Protein AF-A0A381ZXN9-F1 (afdb_monomer)

Foldseek 3Di:
DDKFKKAFQAAQPLALQRVLHGHLDIFIFAADDDAQAADDPPVLVVLQVVLRQQTIAFADPVSHHDQDPPSLPRSHPVRGQKGADSQRHDMDGRTDLVVDPSSVSRVVSNVVCVVVVNRTDPGDRDDDDDDDDAAADDADPQKDKWKKAWPDDDPLQVVLCVVLVVVVAPKHKGKIKMKIWGFDDDPVVLVVLLVVVCLRHDPVTMDGDDPDDDPQKWKKKKFFPDQPSQVVSVCCCCVVSVRPGGPGMTMTMIIIMGGPDDDRVVSVVVSVVVCSVHDPRGIHMHIYD

Nearest PDB structures (foldseek):
  6jt8-assembly1_A  TM=8.818E-01  e=4.618E-05  Salmonella enterica subsp. enterica serovar Typhimurium
  6jt9-assembly1_A  TM=8.818E-01  e=4.906E-05  Salmonella enterica subsp. enterica serovar Typhimurium
  3ugj-assembly1_A  TM=8.721E-01  e=8.447E-05  Salmonella enterica subsp. enterica serovar Typhimurium
  4r7g-assembly1_A  TM=6.980E-01  e=5.211E-05  Salmonella enterica subsp. enterica serovar Typhimurium str. LT2
  4l78-assembly1_A  TM=6.569E-01  e=7.952E-05  Salmonella enterica subsp. enterica serovar Typhimurium str. LT2

Secondary structure (DSSP, 8-state):
-EEEEEEE-S-TTSSTT-TTS-TT-EEEEEE--SS------HHHHHHHHHTT-EEEEEE-TTS---SSTTTSTT--GGGEEEEE-TTSS-EEESS-GGGSGGGHHHHHHHHHHHHTT----------PPPP---EE----TTEEEEEEEESS--HHHHHHHHHHHHTT--EEEEEEEEEEEEE-S-HHHHHHHHHHHTSS--TTTEEEE-----TTEEEEEEEESS-HHHHHHHHIIIIIS--TTEEEEEEEEEEEEEE-SS-HHHHHHHHHHHTSS--TTTEEEEEE-

Organism: NCBI:txid408172

Radius of gyration: 23.24 Å; Cα contacts (8 Å, |Δi|>4): 543; chains: 1; bounding box: 60×36×68 Å

InterPro domains:
  IPR010075 Phosphoribosylformylglycinamidine synthase subunit PurQ [PTHR47552] (8-102)
  IPR029062 Class I glutamine amidotransferase-like [G3DSA:3.40.50.880] (1-123)
  IPR029062 Class I glutamine amidotransferase-like [SSF52317] (3-103)

Mean predicted aligned error: 5.25 Å

pLDDT: mean 93.59, std 5.84, range [61.88, 98.56]

Structure (mmCIF, N/CA/C/O backbone):
data_AF-A0A381ZXN9-F1
#
_entry.id   AF-A0A381ZXN9-F1
#
loop_
_atom_site.group_PDB
_atom_site.id
_atom_site.type_symbol
_atom_site.label_atom_id
_atom_site.label_alt_id
_atom_site.label_comp_id
_atom_site.label_asym_id
_atom_site.label_entity_id
_atom_site.label_seq_id
_atom_site.pdbx_PDB_ins_code
_atom_site.Cartn_x
_atom_site.Cartn_y
_atom_site.Cartn_z
_atom_site.occupancy
_atom_site.B_iso_or_equiv
_atom_site.auth_seq_id
_atom_site.auth_comp_id
_atom_site.auth_asym_id
_atom_site.auth_atom_id
_atom_site.pdbx_PDB_model_num
ATOM 1 N N . ASN A 1 1 ? 16.495 14.898 2.347 1.00 61.88 1 ASN A N 1
ATOM 2 C CA . ASN A 1 1 ? 16.093 13.790 1.454 1.00 61.88 1 ASN A CA 1
ATOM 3 C C . ASN A 1 1 ? 16.823 12.533 1.869 1.00 61.88 1 ASN A C 1
ATOM 5 O O . ASN A 1 1 ? 18.046 12.570 1.947 1.00 61.88 1 ASN A O 1
ATOM 9 N N . THR A 1 2 ? 16.087 11.467 2.172 1.00 89.50 2 THR A N 1
ATOM 10 C CA . THR A 1 2 ? 16.661 10.126 2.347 1.00 89.50 2 THR A CA 1
ATOM 11 C C . THR A 1 2 ? 17.076 9.594 0.974 1.00 89.50 2 THR A C 1
ATOM 13 O O . THR A 1 2 ? 16.492 9.975 -0.040 1.00 89.50 2 THR A O 1
ATOM 16 N N . TRP A 1 3 ? 18.106 8.756 0.925 1.00 95.31 3 TRP A N 1
ATOM 17 C CA . TRP A 1 3 ? 18.643 8.180 -0.309 1.00 95.31 3 TRP A CA 1
ATOM 18 C C . TRP A 1 3 ? 18.643 6.661 -0.200 1.00 95.31 3 TRP A C 1
ATOM 20 O O . TRP A 1 3 ? 18.816 6.133 0.896 1.00 95.31 3 TRP A O 1
ATOM 30 N N . ALA A 1 4 ? 18.488 5.976 -1.328 1.00 96.19 4 ALA A N 1
ATOM 31 C CA . ALA A 1 4 ? 18.584 4.527 -1.416 1.00 96.19 4 ALA A CA 1
ATOM 32 C C . ALA A 1 4 ? 19.519 4.129 -2.562 1.00 96.19 4 ALA A C 1
ATOM 34 O O . ALA A 1 4 ? 19.547 4.794 -3.601 1.00 96.19 4 ALA A O 1
ATOM 35 N N . ASN A 1 5 ? 20.263 3.040 -2.385 1.00 98.00 5 ASN A N 1
ATOM 36 C CA . ASN A 1 5 ? 21.032 2.439 -3.469 1.00 98.00 5 ASN A CA 1
ATOM 37 C C . ASN A 1 5 ? 20.178 1.360 -4.143 1.00 98.00 5 ASN A C 1
ATOM 39 O O . ASN A 1 5 ? 19.523 0.561 -3.468 1.00 98.00 5 ASN A O 1
ATOM 43 N N . LEU A 1 6 ? 20.161 1.360 -5.473 1.00 98.06 6 LEU A N 1
ATOM 44 C CA . LEU A 1 6 ? 19.333 0.492 -6.301 1.00 98.06 6 LEU A CA 1
ATOM 45 C C . LEU A 1 6 ? 20.227 -0.336 -7.210 1.00 98.06 6 LEU A C 1
ATOM 47 O O . LEU A 1 6 ? 20.881 0.221 -8.087 1.00 98.06 6 LEU A O 1
ATOM 51 N N . LYS A 1 7 ? 20.221 -1.654 -7.040 1.00 98.38 7 LYS A N 1
ATOM 52 C CA . LYS A 1 7 ? 20.928 -2.599 -7.902 1.00 98.38 7 LYS A CA 1
ATOM 53 C C . LYS A 1 7 ? 20.040 -3.055 -9.050 1.00 98.38 7 LYS A C 1
ATOM 55 O O . LYS A 1 7 ? 18.949 -3.587 -8.820 1.00 98.38 7 LYS A O 1
ATOM 60 N N . MET A 1 8 ? 20.518 -2.898 -10.278 1.00 97.62 8 MET A N 1
ATOM 61 C CA . MET A 1 8 ? 19.859 -3.435 -11.460 1.00 97.62 8 MET A CA 1
ATOM 62 C C . MET A 1 8 ? 19.982 -4.959 -11.465 1.00 97.62 8 MET A C 1
ATOM 64 O O . MET A 1 8 ? 21.083 -5.501 -11.377 1.00 97.62 8 MET A O 1
ATOM 68 N N . SER A 1 9 ? 18.846 -5.651 -11.529 1.00 94.69 9 SER A N 1
ATOM 69 C CA . SER A 1 9 ? 18.785 -7.118 -11.410 1.00 94.69 9 SER A CA 1
ATOM 70 C C . SER A 1 9 ? 18.341 -7.824 -12.694 1.00 94.69 9 SER A C 1
ATOM 72 O O . SER A 1 9 ? 18.420 -9.045 -12.767 1.00 94.69 9 SER A O 1
ATOM 74 N N . ALA A 1 10 ? 17.873 -7.074 -13.694 1.00 95.31 10 ALA A N 1
ATOM 75 C CA . ALA A 1 10 ? 17.438 -7.595 -14.987 1.00 95.31 10 ALA A CA 1
ATOM 76 C C . ALA A 1 10 ? 18.512 -7.381 -16.077 1.00 95.31 10 ALA A C 1
ATOM 78 O O . ALA A 1 10 ? 19.356 -6.494 -15.931 1.00 95.31 10 ALA A O 1
ATOM 79 N N . PRO A 1 11 ? 18.476 -8.131 -17.197 1.00 96.31 11 PRO A N 1
ATOM 80 C CA . PRO A 1 11 ? 19.277 -7.820 -18.382 1.00 96.31 11 PRO A CA 1
ATOM 81 C C . PRO A 1 11 ? 18.994 -6.405 -18.911 1.00 96.31 11 PRO A C 1
ATOM 83 O O . PRO A 1 11 ? 17.848 -5.961 -18.917 1.00 96.31 11 PRO A O 1
ATOM 86 N N . SER A 1 12 ? 20.011 -5.710 -19.422 1.00 95.94 12 SER A N 1
ATOM 87 C CA . SER A 1 12 ? 19.920 -4.297 -19.837 1.00 95.94 12 SER A CA 1
ATOM 88 C C . SER A 1 12 ? 18.836 -4.023 -20.883 1.00 95.94 12 SER A C 1
ATOM 90 O O . SER A 1 12 ? 18.166 -2.994 -20.843 1.00 95.94 12 SER A O 1
ATOM 92 N N . ASN A 1 13 ? 18.617 -4.966 -21.801 1.00 94.44 13 ASN A N 1
ATOM 93 C CA . ASN A 1 13 ? 17.611 -4.871 -22.859 1.00 94.44 13 ASN A CA 1
ATOM 94 C C . ASN A 1 13 ? 16.203 -5.317 -22.424 1.00 94.44 13 ASN A C 1
ATOM 96 O O . ASN A 1 13 ? 15.284 -5.278 -23.241 1.00 94.44 13 ASN A O 1
ATOM 100 N N . ARG A 1 14 ? 16.012 -5.756 -21.172 1.00 96.44 14 ARG A N 1
ATOM 101 C CA . ARG A 1 14 ? 14.731 -6.293 -20.697 1.00 96.44 14 ARG A CA 1
ATOM 102 C C . ARG A 1 14 ? 13.667 -5.218 -20.498 1.00 96.44 14 ARG A C 1
ATOM 104 O O . ARG A 1 14 ? 12.476 -5.503 -20.640 1.00 96.44 14 ARG A O 1
ATOM 111 N N . CYS A 1 15 ? 14.086 -4.017 -20.127 1.00 97.38 15 CYS A N 1
ATOM 112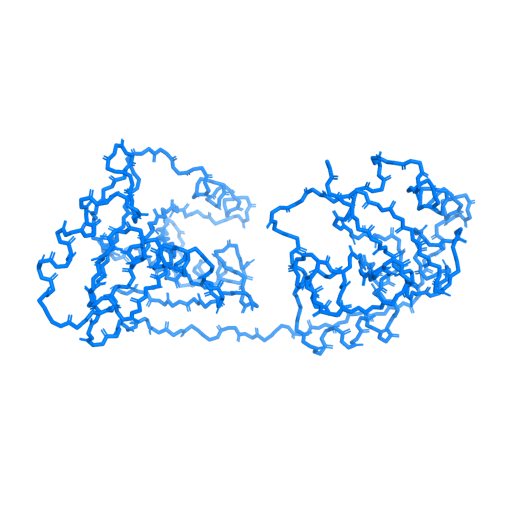 C CA . CYS A 1 15 ? 13.222 -2.902 -19.788 1.00 97.38 15 CYS A CA 1
ATOM 113 C C . CYS A 1 15 ? 13.661 -1.663 -20.579 1.00 97.38 15 CYS A C 1
ATOM 115 O O . CYS A 1 15 ? 14.855 -1.445 -20.791 1.00 97.38 15 CYS A O 1
ATOM 117 N N . ALA A 1 16 ? 12.715 -0.814 -20.981 1.00 98.00 16 ALA A N 1
ATOM 118 C CA . ALA A 1 16 ? 13.008 0.459 -21.642 1.00 98.00 16 ALA A CA 1
ATOM 119 C C . ALA A 1 16 ? 13.922 1.368 -20.800 1.00 98.00 16 ALA A C 1
ATOM 121 O O . ALA A 1 16 ? 14.582 2.247 -21.331 1.00 98.00 16 ALA A O 1
ATOM 122 N N . PHE A 1 17 ? 14.001 1.126 -19.494 1.00 98.12 17 PHE A N 1
ATOM 123 C CA . PHE A 1 17 ? 14.628 1.996 -18.505 1.00 98.12 17 PHE A CA 1
ATOM 124 C C . PHE A 1 17 ? 16.007 1.505 -18.016 1.00 98.12 17 PHE A C 1
ATOM 126 O O . PHE A 1 17 ? 16.538 2.064 -17.063 1.00 98.12 17 PHE A O 1
ATOM 133 N N . THR A 1 18 ? 16.589 0.468 -18.640 1.00 97.12 18 THR A N 1
ATOM 134 C CA . THR A 1 18 ? 17.819 -0.209 -18.156 1.00 97.12 18 THR A CA 1
ATOM 135 C C . THR A 1 18 ? 18.967 -0.320 -19.165 1.00 97.12 18 THR A C 1
ATOM 137 O O . THR A 1 18 ? 19.994 -0.921 -18.868 1.00 97.12 18 THR A O 1
ATOM 140 N N . ARG A 1 19 ? 18.810 0.218 -20.375 1.00 96.75 19 ARG A N 1
ATOM 141 C CA . ARG A 1 19 ? 19.706 -0.016 -21.523 1.00 96.75 19 ARG A CA 1
ATOM 142 C C . ARG A 1 19 ? 21.110 0.582 -21.364 1.00 96.75 19 ARG A C 1
ATOM 144 O O . ARG A 1 19 ? 22.061 0.037 -21.908 1.00 96.75 19 ARG A O 1
ATOM 151 N N . HIS A 1 20 ? 21.248 1.638 -20.563 1.00 97.62 20 HIS A N 1
ATOM 152 C CA . HIS A 1 20 ? 22.519 2.301 -20.240 1.00 97.62 20 HIS A CA 1
ATOM 153 C C . HIS A 1 20 ? 23.193 1.774 -18.956 1.00 97.62 20 HIS A C 1
ATOM 155 O O . HIS A 1 20 ? 24.095 2.413 -18.419 1.00 97.62 20 HIS A O 1
ATOM 161 N N . LEU A 1 21 ? 22.751 0.628 -18.442 1.00 96.62 21 LEU A N 1
ATOM 162 C CA . LEU A 1 21 ? 23.293 -0.025 -17.250 1.00 96.62 21 LEU A CA 1
ATOM 163 C C . LEU A 1 21 ? 23.542 -1.503 -17.547 1.00 96.62 21 LEU A C 1
ATOM 165 O O . LEU A 1 21 ? 22.917 -2.067 -18.442 1.00 96.62 21 LEU A O 1
ATOM 169 N N . ASN A 1 22 ? 24.415 -2.156 -16.788 1.00 96.25 22 ASN A N 1
ATOM 170 C CA . ASN A 1 22 ? 24.628 -3.603 -16.817 1.00 96.25 22 ASN A CA 1
ATOM 171 C C . ASN A 1 22 ? 23.978 -4.289 -15.615 1.00 96.25 22 ASN A C 1
ATOM 173 O O . ASN A 1 22 ? 23.791 -3.698 -14.551 1.00 96.25 22 ASN A O 1
ATOM 177 N N . SER A 1 23 ? 23.622 -5.568 -15.774 1.00 95.62 23 SER A N 1
ATOM 178 C CA . SER A 1 23 ? 23.102 -6.359 -14.654 1.00 95.62 23 SER A CA 1
ATOM 179 C C . SER A 1 23 ? 24.145 -6.411 -13.540 1.00 95.62 23 SER A C 1
ATOM 181 O O . SER A 1 23 ? 25.275 -6.839 -13.764 1.00 95.62 23 SER A O 1
ATOM 183 N N . GLY A 1 24 ? 23.752 -6.001 -12.337 1.00 96.06 24 GLY A N 1
ATOM 184 C CA . GLY A 1 24 ? 24.634 -5.875 -11.182 1.00 96.06 24 GLY A CA 1
ATOM 185 C C . GLY A 1 24 ? 25.129 -4.455 -10.900 1.00 96.06 24 GLY A C 1
ATOM 186 O O . GLY A 1 24 ? 25.531 -4.214 -9.758 1.00 96.06 24 GLY A O 1
ATOM 187 N N . ASP A 1 25 ? 25.037 -3.527 -11.860 1.00 97.62 25 ASP A N 1
ATOM 188 C CA . ASP A 1 25 ? 25.300 -2.106 -11.616 1.00 97.62 25 ASP A CA 1
ATOM 189 C C . ASP A 1 25 ? 24.316 -1.566 -10.577 1.00 97.62 25 ASP A C 1
ATOM 191 O O . ASP A 1 25 ? 23.186 -2.051 -10.445 1.00 97.62 25 ASP A O 1
ATOM 195 N N . TRP A 1 26 ? 24.731 -0.547 -9.830 1.00 97.56 26 TRP A N 1
ATOM 196 C CA . TRP A 1 26 ? 23.858 0.101 -8.865 1.00 97.56 26 TRP A CA 1
ATOM 197 C C . TRP A 1 26 ? 24.012 1.617 -8.865 1.00 97.56 26 TRP A C 1
ATOM 199 O O . TRP A 1 26 ? 25.079 2.157 -9.146 1.00 97.56 26 TRP A O 1
ATOM 209 N N . ILE A 1 27 ? 22.908 2.297 -8.561 1.00 97.56 27 ILE A N 1
ATOM 210 C CA . ILE A 1 27 ? 22.777 3.756 -8.597 1.00 97.56 27 ILE A CA 1
ATOM 211 C C . ILE A 1 27 ? 22.171 4.267 -7.293 1.00 97.56 27 ILE A C 1
ATOM 213 O O . ILE A 1 27 ? 21.359 3.585 -6.668 1.00 97.56 27 ILE A O 1
ATOM 217 N N . LYS A 1 28 ? 22.545 5.478 -6.880 1.00 97.69 28 LYS A N 1
ATOM 218 C CA . LYS A 1 28 ? 22.042 6.107 -5.653 1.00 97.69 28 LYS A CA 1
ATOM 219 C C . LYS A 1 28 ? 20.977 7.148 -5.978 1.00 97.69 28 LYS A C 1
ATOM 221 O O . LYS A 1 28 ? 21.293 8.174 -6.580 1.00 97.69 28 LYS A O 1
ATOM 226 N N . ILE A 1 29 ? 19.740 6.895 -5.549 1.00 97.69 29 ILE A N 1
ATOM 227 C CA . ILE A 1 29 ? 18.542 7.655 -5.937 1.00 97.69 29 ILE A CA 1
ATOM 228 C C . ILE A 1 29 ? 17.789 8.176 -4.695 1.00 97.69 29 ILE A C 1
ATOM 230 O O . ILE A 1 29 ? 17.692 7.461 -3.692 1.00 97.69 29 ILE A O 1
ATOM 234 N N . PRO A 1 30 ? 17.251 9.412 -4.719 1.00 97.12 30 PRO A N 1
ATOM 235 C CA . PRO A 1 30 ? 16.418 9.948 -3.648 1.00 97.12 30 PRO A CA 1
ATOM 236 C C . PRO A 1 30 ? 15.161 9.113 -3.377 1.00 97.12 30 PRO A C 1
ATOM 238 O O . PRO A 1 30 ? 14.534 8.579 -4.289 1.00 97.12 30 PRO A O 1
ATOM 241 N N . LEU A 1 31 ? 14.749 9.072 -2.111 1.00 93.00 31 LEU A N 1
ATOM 242 C CA . LEU A 1 31 ? 13.557 8.378 -1.630 1.00 93.00 31 LEU A CA 1
ATOM 243 C C . LEU A 1 31 ? 12.674 9.344 -0.831 1.00 93.00 31 LEU A C 1
ATOM 245 O O . LEU A 1 31 ? 13.177 10.079 0.024 1.00 93.00 31 LEU A O 1
ATOM 249 N N . ALA A 1 32 ? 11.365 9.345 -1.092 1.00 90.50 32 ALA A N 1
ATOM 250 C CA . ALA A 1 32 ? 10.412 10.209 -0.393 1.00 90.50 32 ALA A CA 1
ATOM 251 C C . ALA A 1 32 ? 8.985 9.630 -0.416 1.00 90.50 32 ALA A C 1
ATOM 253 O O . ALA A 1 32 ? 8.116 10.150 -1.107 1.00 90.50 32 ALA A O 1
ATOM 254 N N . HIS A 1 33 ? 8.735 8.557 0.339 1.00 83.69 33 HIS A N 1
ATOM 255 C CA . HIS A 1 33 ? 7.408 7.939 0.424 1.00 83.69 33 HIS A CA 1
ATOM 256 C C . HIS A 1 33 ? 7.058 7.493 1.851 1.00 83.69 33 HIS A C 1
ATOM 258 O O . HIS A 1 33 ? 7.939 7.078 2.604 1.00 83.69 33 HIS A O 1
ATOM 264 N N . GLY A 1 34 ? 5.766 7.519 2.191 1.00 82.50 34 GLY A N 1
ATOM 265 C CA . GLY A 1 34 ? 5.216 6.877 3.396 1.00 82.50 34 GLY A CA 1
ATOM 266 C C . GLY A 1 34 ? 4.644 5.475 3.140 1.00 82.50 34 GLY A C 1
ATOM 267 O O . GLY A 1 34 ? 4.627 4.650 4.043 1.00 82.50 34 GLY A O 1
ATOM 268 N N . GLU A 1 35 ? 4.250 5.179 1.895 1.00 84.50 35 GLU A N 1
ATOM 269 C CA . GLU A 1 35 ? 3.456 3.991 1.526 1.00 84.50 35 GLU A CA 1
ATOM 270 C C . GLU A 1 35 ? 4.084 3.220 0.346 1.00 84.50 35 GLU A C 1
ATOM 272 O O . GLU A 1 35 ? 3.429 2.876 -0.631 1.00 84.50 35 GLU A O 1
ATOM 277 N N . GLY A 1 36 ? 5.400 2.987 0.394 1.00 90.94 36 GLY A N 1
ATOM 278 C CA . GLY A 1 36 ? 6.156 2.413 -0.732 1.00 90.94 36 GLY A CA 1
ATOM 279 C C . GLY A 1 36 ? 6.297 0.890 -0.758 1.00 90.94 36 GLY A C 1
ATOM 280 O O . GLY A 1 36 ? 7.057 0.377 -1.576 1.00 90.94 36 GLY A O 1
ATOM 281 N N . ARG A 1 37 ? 5.653 0.161 0.160 1.00 93.69 37 ARG A N 1
ATOM 282 C CA . ARG A 1 37 ? 5.877 -1.280 0.323 1.00 93.69 37 ARG A CA 1
ATOM 283 C C . ARG A 1 37 ? 5.220 -2.085 -0.796 1.00 93.69 37 ARG A C 1
ATOM 285 O O . ARG A 1 37 ? 3.998 -2.189 -0.863 1.00 93.69 37 ARG A O 1
ATOM 292 N N . PHE A 1 38 ? 6.038 -2.720 -1.627 1.00 95.62 38 PHE A N 1
ATOM 293 C CA . PHE A 1 38 ? 5.586 -3.608 -2.691 1.00 95.62 38 PHE A CA 1
ATOM 294 C C . PHE A 1 38 ? 5.257 -5.003 -2.145 1.00 95.62 38 PHE A C 1
ATOM 296 O O . PHE A 1 38 ? 6.095 -5.642 -1.502 1.00 95.62 38 PHE A O 1
ATOM 303 N N . ILE A 1 39 ? 4.039 -5.477 -2.423 1.00 94.56 39 ILE A N 1
ATOM 304 C CA . ILE A 1 39 ? 3.528 -6.790 -2.012 1.00 94.56 39 ILE A CA 1
ATOM 305 C C . ILE A 1 39 ? 2.755 -7.406 -3.181 1.00 94.56 39 ILE A C 1
ATOM 307 O O . ILE A 1 39 ? 1.925 -6.741 -3.799 1.00 94.56 39 ILE A O 1
ATOM 311 N N . VAL A 1 40 ? 3.000 -8.686 -3.455 1.00 94.88 40 VAL A N 1
ATOM 312 C CA . VAL A 1 40 ? 2.279 -9.515 -4.437 1.00 94.88 40 VAL A CA 1
ATOM 313 C C . VAL A 1 40 ? 2.165 -10.951 -3.901 1.00 94.88 40 VAL A C 1
ATOM 315 O O . VAL A 1 40 ? 2.875 -11.292 -2.963 1.00 94.88 40 VAL A O 1
ATOM 318 N N . PRO A 1 41 ? 1.307 -11.825 -4.452 1.00 94.31 41 PRO A N 1
ATOM 319 C CA . PRO A 1 41 ? 1.348 -13.253 -4.130 1.00 94.31 41 PRO A CA 1
ATOM 320 C C . PRO A 1 41 ? 2.690 -13.886 -4.518 1.00 94.31 41 PRO A C 1
ATOM 322 O O . PRO A 1 41 ? 3.226 -13.559 -5.578 1.00 94.31 41 PRO A O 1
ATOM 325 N N . ASP A 1 42 ? 3.189 -14.841 -3.732 1.00 94.25 42 ASP A N 1
ATOM 326 C CA . ASP A 1 42 ? 4.495 -15.483 -3.973 1.00 94.25 42 ASP A CA 1
ATOM 327 C C . ASP A 1 42 ? 4.587 -16.124 -5.365 1.00 94.25 42 ASP A C 1
ATOM 329 O O . ASP A 1 42 ? 5.535 -15.881 -6.105 1.00 94.25 42 ASP A O 1
ATOM 333 N N . VAL A 1 43 ? 3.534 -16.830 -5.793 1.00 95.06 43 VAL A N 1
ATOM 334 C CA . VAL A 1 43 ? 3.451 -17.433 -7.137 1.00 95.06 43 VAL A CA 1
ATOM 335 C C . VAL A 1 43 ? 3.552 -16.378 -8.248 1.00 95.06 43 VAL A C 1
ATOM 337 O O . VAL A 1 43 ? 4.096 -16.639 -9.322 1.00 95.06 43 VAL A O 1
ATOM 340 N N . LEU A 1 44 ? 3.019 -15.172 -8.023 1.00 96.06 44 LEU A N 1
ATOM 341 C CA . LEU A 1 44 ? 3.151 -14.072 -8.979 1.00 96.06 44 LEU A CA 1
ATOM 342 C C . LEU A 1 44 ? 4.570 -13.494 -8.955 1.00 96.06 44 LEU A C 1
ATOM 344 O O . LEU A 1 44 ? 5.125 -13.226 -10.020 1.00 96.06 44 LEU A O 1
ATOM 348 N N . LEU A 1 45 ? 5.172 -13.342 -7.772 1.00 97.38 45 LEU A N 1
ATOM 349 C CA . LEU A 1 45 ? 6.557 -12.896 -7.637 1.00 97.38 45 LEU A CA 1
ATOM 350 C C . LEU A 1 45 ? 7.521 -13.838 -8.370 1.00 97.38 45 LEU A C 1
ATOM 352 O O . LEU A 1 45 ? 8.361 -13.366 -9.132 1.00 97.38 45 LEU A O 1
ATOM 356 N N . GLU A 1 46 ? 7.379 -15.152 -8.202 1.00 97.25 46 GLU A N 1
ATOM 357 C CA . GLU A 1 46 ? 8.207 -16.154 -8.886 1.00 97.25 46 GLU A CA 1
ATOM 358 C C . GLU A 1 46 ? 8.116 -16.026 -10.410 1.00 97.25 46 GLU A C 1
ATOM 360 O O . GLU A 1 46 ? 9.139 -15.986 -11.100 1.00 97.25 46 GLU A O 1
ATOM 365 N N . LYS A 1 47 ? 6.897 -15.867 -10.944 1.00 97.44 47 LYS A N 1
ATOM 366 C CA . LYS A 1 47 ? 6.684 -15.609 -12.375 1.00 97.44 47 LYS A CA 1
ATOM 367 C C . LYS A 1 47 ? 7.366 -14.314 -12.817 1.00 97.44 47 LYS A C 1
ATOM 369 O O . LYS A 1 47 ? 8.066 -14.312 -13.828 1.00 97.44 47 LYS A O 1
ATOM 374 N N . MET A 1 48 ? 7.221 -13.230 -12.054 1.00 98.00 48 MET A N 1
ATOM 375 C CA . MET A 1 48 ? 7.875 -11.950 -12.351 1.00 98.00 48 MET A CA 1
ATOM 376 C C . MET A 1 48 ? 9.405 -12.062 -12.349 1.00 98.00 48 MET A C 1
ATOM 378 O O . MET A 1 48 ? 10.045 -11.502 -13.239 1.00 98.00 48 MET A O 1
ATOM 382 N N . ILE A 1 49 ? 9.990 -12.797 -11.397 1.00 97.75 49 ILE A N 1
ATOM 383 C CA . ILE A 1 49 ? 11.434 -13.070 -11.340 1.00 97.75 49 ILE A CA 1
ATOM 384 C C . ILE A 1 49 ? 11.864 -13.855 -12.583 1.00 97.75 49 ILE A C 1
ATOM 386 O O . ILE A 1 49 ? 12.798 -13.440 -13.265 1.00 97.75 49 ILE A O 1
ATOM 390 N N . SER A 1 50 ? 11.151 -14.933 -12.931 1.00 96.62 50 SER A N 1
ATOM 391 C CA . SER A 1 50 ? 11.462 -15.745 -14.119 1.00 96.62 50 SER A CA 1
ATOM 392 C C . SER A 1 50 ? 11.388 -14.941 -15.423 1.00 96.62 50 SER A C 1
ATOM 394 O O . SER A 1 50 ? 12.203 -15.128 -16.325 1.00 96.62 50 SER A O 1
ATOM 396 N N . ASN A 1 51 ? 10.475 -13.969 -15.481 1.00 97.25 51 ASN A N 1
ATOM 397 C CA . ASN A 1 51 ? 10.310 -13.053 -16.602 1.00 97.25 51 ASN A CA 1
ATOM 398 C C . ASN A 1 51 ? 11.276 -11.860 -16.566 1.00 97.25 51 ASN A C 1
ATOM 400 O O . ASN A 1 51 ? 11.142 -10.964 -17.402 1.00 97.25 51 ASN A O 1
ATOM 404 N N . ASN A 1 52 ? 12.211 -11.789 -15.612 1.00 97.62 52 ASN A N 1
ATOM 405 C CA . ASN A 1 52 ? 13.111 -10.651 -15.401 1.00 97.62 52 ASN A CA 1
ATOM 406 C C . ASN A 1 52 ? 12.374 -9.300 -15.248 1.00 97.62 52 ASN A C 1
ATOM 408 O O . ASN A 1 52 ? 12.867 -8.256 -15.671 1.00 97.62 52 ASN A O 1
ATOM 412 N N . GLN A 1 53 ? 11.178 -9.304 -14.655 1.00 98.00 53 GLN A N 1
ATOM 413 C CA . GLN A 1 53 ? 10.363 -8.100 -14.431 1.00 98.00 53 GLN A CA 1
ATOM 414 C C . GLN A 1 53 ? 10.708 -7.370 -13.125 1.00 98.00 53 GLN A C 1
ATOM 416 O O . GLN A 1 53 ? 10.136 -6.324 -12.828 1.00 98.00 53 GLN A O 1
ATOM 421 N N . THR A 1 54 ? 11.645 -7.905 -12.344 1.00 97.75 54 THR A N 1
ATOM 422 C CA . THR A 1 54 ? 12.178 -7.335 -11.103 1.00 97.75 54 THR A CA 1
ATOM 423 C C . THR A 1 54 ? 13.386 -6.445 -11.405 1.00 97.75 54 THR A C 1
ATOM 425 O O . THR A 1 54 ? 14.531 -6.885 -11.312 1.00 97.75 54 THR A O 1
ATOM 428 N N . VAL A 1 55 ? 13.130 -5.211 -11.844 1.00 97.75 55 VAL A N 1
ATOM 429 C CA . VAL A 1 55 ? 14.125 -4.358 -12.518 1.00 97.75 55 VAL A CA 1
ATOM 430 C C . VAL A 1 55 ? 15.210 -3.858 -11.563 1.00 97.75 55 VAL A C 1
ATOM 432 O O . VAL A 1 55 ? 16.397 -4.093 -11.798 1.00 97.75 55 VAL A O 1
ATOM 435 N N . TYR A 1 56 ? 14.803 -3.201 -10.475 1.00 98.31 56 TYR A N 1
ATOM 436 C CA . TYR A 1 56 ? 15.711 -2.658 -9.465 1.00 98.31 56 TYR A CA 1
AT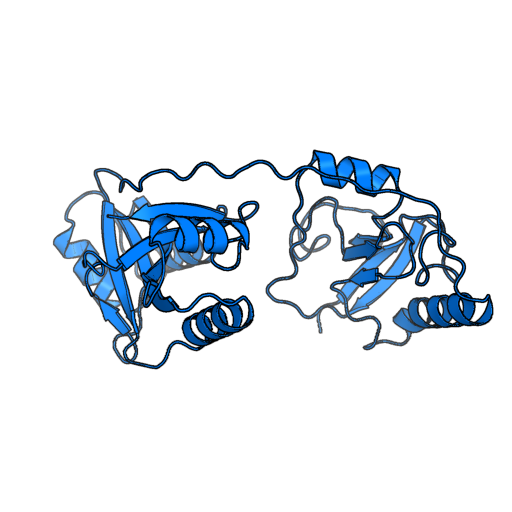OM 437 C C . TYR A 1 56 ? 15.378 -3.210 -8.087 1.00 98.31 56 TYR A C 1
ATOM 439 O O . TYR A 1 56 ? 14.210 -3.265 -7.688 1.00 98.31 56 TYR A O 1
ATOM 447 N N . ARG A 1 57 ? 16.426 -3.561 -7.342 1.00 98.44 57 ARG A N 1
ATOM 448 C CA . ARG A 1 57 ? 16.340 -4.003 -5.951 1.00 98.44 57 ARG A CA 1
ATOM 449 C C . ARG A 1 57 ? 17.105 -3.052 -5.047 1.00 98.44 57 ARG A C 1
ATOM 451 O O . ARG A 1 57 ? 18.194 -2.613 -5.407 1.00 98.44 57 ARG A O 1
ATOM 458 N N . TYR A 1 58 ? 16.570 -2.761 -3.871 1.00 98.44 58 TYR A N 1
ATOM 459 C CA . TYR A 1 58 ? 17.296 -2.021 -2.852 1.00 98.44 58 TYR A CA 1
ATOM 460 C C . TYR A 1 58 ? 18.535 -2.800 -2.393 1.00 98.44 58 TYR A C 1
ATOM 462 O O . TYR A 1 58 ? 18.458 -3.998 -2.102 1.00 98.44 58 TYR A O 1
ATOM 470 N N . CYS A 1 59 ? 19.674 -2.118 -2.318 1.00 98.25 59 CYS A N 1
ATOM 471 C CA . CYS A 1 59 ? 20.947 -2.673 -1.873 1.00 98.25 59 CYS A CA 1
ATOM 472 C C . CYS A 1 59 ? 21.663 -1.720 -0.908 1.00 98.25 59 CYS A C 1
ATOM 474 O O . CYS A 1 59 ? 21.324 -0.543 -0.801 1.00 98.25 59 CYS A O 1
ATOM 476 N N . ASN A 1 60 ? 22.647 -2.231 -0.173 1.00 97.50 60 ASN A N 1
ATOM 477 C CA . ASN A 1 60 ? 23.482 -1.412 0.702 1.00 97.50 60 ASN A CA 1
ATOM 478 C C . ASN A 1 60 ? 24.578 -0.677 -0.095 1.00 97.50 60 ASN A C 1
ATOM 480 O O . ASN A 1 60 ? 24.643 -0.779 -1.321 1.00 97.50 60 ASN A O 1
ATOM 484 N N . ASP A 1 61 ? 25.448 0.059 0.600 1.00 95.94 61 ASP A N 1
ATOM 485 C CA . ASP A 1 61 ? 26.534 0.850 -0.010 1.00 95.94 61 ASP A CA 1
ATOM 486 C C . ASP A 1 61 ? 27.595 0.010 -0.745 1.00 95.94 61 ASP A C 1
ATOM 488 O O . ASP A 1 61 ? 28.375 0.548 -1.525 1.00 95.94 61 ASP A O 1
ATOM 492 N N . ASN A 1 62 ? 27.605 -1.311 -0.543 1.00 95.94 62 ASN A N 1
ATOM 493 C CA . ASN A 1 62 ? 28.482 -2.246 -1.252 1.00 95.94 62 ASN A CA 1
ATOM 494 C C . ASN A 1 62 ? 27.775 -2.940 -2.431 1.00 95.94 62 ASN A C 1
ATOM 496 O O . ASN A 1 62 ? 28.318 -3.880 -3.007 1.00 95.94 62 ASN A O 1
ATOM 500 N N . GLY A 1 63 ? 26.540 -2.547 -2.764 1.00 95.88 63 GLY A N 1
ATOM 501 C CA . GLY A 1 63 ? 25.749 -3.209 -3.804 1.00 95.88 63 GLY A CA 1
ATOM 502 C C . GLY A 1 63 ? 25.235 -4.600 -3.405 1.00 95.88 63 GLY A C 1
ATOM 503 O O . GLY A 1 63 ? 24.835 -5.384 -4.273 1.00 95.88 63 GLY A O 1
ATOM 504 N N . ASN A 1 64 ? 25.238 -4.939 -2.111 1.00 97.62 64 ASN A N 1
ATOM 505 C CA . ASN A 1 64 ? 24.685 -6.197 -1.607 1.00 97.62 64 ASN A CA 1
ATOM 506 C C . ASN A 1 64 ? 23.208 -6.017 -1.255 1.00 97.62 64 ASN A C 1
ATOM 508 O O . ASN A 1 64 ? 22.828 -5.037 -0.616 1.00 97.62 64 ASN A O 1
ATOM 512 N N . VAL A 1 65 ? 22.372 -6.969 -1.665 1.00 97.62 65 VAL A N 1
ATOM 513 C CA . VAL A 1 65 ? 20.945 -6.961 -1.329 1.00 97.62 65 VAL A CA 1
ATOM 514 C C . VAL A 1 65 ? 20.768 -7.564 0.061 1.00 97.62 65 VAL A C 1
ATOM 516 O O . VAL A 1 65 ? 21.094 -8.730 0.266 1.00 97.62 65 VAL A O 1
ATOM 519 N N . VAL A 1 66 ? 20.278 -6.758 1.002 1.00 97.44 66 VAL A N 1
ATOM 520 C CA . VAL A 1 66 ? 20.032 -7.141 2.400 1.00 97.44 66 VAL A CA 1
ATOM 521 C C . VAL A 1 66 ? 18.585 -6.791 2.725 1.00 97.44 66 VAL A C 1
ATOM 523 O O . VAL A 1 66 ? 18.188 -5.636 2.567 1.00 97.44 66 VAL A O 1
ATOM 526 N N . ASP A 1 67 ? 17.781 -7.774 3.123 1.00 96.50 67 ASP A N 1
ATOM 527 C CA . ASP A 1 67 ? 16.344 -7.602 3.389 1.00 96.50 67 ASP A CA 1
ATOM 528 C C . ASP A 1 67 ? 16.076 -7.074 4.805 1.00 96.50 67 ASP A C 1
ATOM 530 O O . ASP A 1 67 ? 15.381 -7.683 5.610 1.00 96.50 67 ASP A O 1
ATOM 534 N N . GLU A 1 68 ? 16.703 -5.948 5.138 1.00 94.88 68 GLU A N 1
ATOM 535 C CA . GLU A 1 68 ? 16.586 -5.316 6.452 1.00 94.88 68 GLU A CA 1
ATOM 536 C C . GLU A 1 68 ? 16.647 -3.795 6.324 1.00 94.88 68 GLU A C 1
ATOM 538 O O . GLU A 1 68 ? 17.294 -3.251 5.422 1.00 94.88 68 GLU A O 1
ATOM 543 N N . PHE A 1 69 ? 16.011 -3.088 7.256 1.00 92.62 69 PHE A N 1
ATOM 544 C CA . PHE A 1 69 ? 16.171 -1.642 7.386 1.00 92.62 69 PHE A CA 1
ATOM 545 C C . PHE A 1 69 ? 17.616 -1.301 7.817 1.00 92.62 69 PHE A C 1
ATOM 547 O O . PHE A 1 69 ? 18.155 -1.977 8.690 1.00 92.62 69 PHE A O 1
ATOM 554 N N . PRO A 1 70 ? 18.264 -0.254 7.266 1.00 93.69 70 PRO A N 1
ATOM 555 C CA . PRO A 1 70 ? 17.737 0.731 6.317 1.00 93.69 70 PRO A CA 1
ATOM 556 C C . PRO A 1 70 ? 17.899 0.346 4.838 1.00 93.69 70 PRO A C 1
ATOM 558 O O . PRO A 1 70 ? 17.502 1.123 3.974 1.00 93.69 70 PRO A O 1
ATOM 561 N N . THR A 1 71 ? 18.484 -0.818 4.532 1.00 96.38 71 THR A N 1
ATOM 562 C CA . THR A 1 71 ? 18.746 -1.243 3.149 1.00 96.38 71 THR A CA 1
ATOM 563 C C . THR A 1 71 ? 17.452 -1.441 2.369 1.00 96.38 71 THR A C 1
ATOM 565 O O . THR A 1 71 ? 17.325 -0.876 1.293 1.00 96.38 71 THR A O 1
ATOM 568 N N . ASN A 1 72 ? 16.488 -2.195 2.903 1.00 96.94 72 ASN A N 1
ATOM 569 C CA . ASN A 1 72 ? 15.119 -2.277 2.396 1.00 96.94 72 ASN A CA 1
ATOM 570 C C . ASN A 1 72 ? 14.240 -1.292 3.193 1.00 96.94 72 ASN A C 1
ATOM 572 O O . ASN A 1 72 ? 13.754 -1.639 4.271 1.00 96.94 72 ASN A O 1
ATOM 576 N N . PRO A 1 73 ? 14.054 -0.043 2.729 1.00 94.69 73 PRO A N 1
ATOM 577 C CA . PRO A 1 73 ? 13.521 1.038 3.560 1.00 94.69 73 PRO A CA 1
ATOM 578 C C . PRO A 1 73 ? 12.019 0.916 3.842 1.00 94.69 73 PRO A C 1
ATOM 580 O O . PRO A 1 73 ? 11.515 1.561 4.757 1.00 94.69 73 PRO A O 1
ATOM 583 N N . ASN A 1 74 ? 11.293 0.137 3.040 1.00 93.44 74 ASN A N 1
ATOM 584 C CA . ASN A 1 74 ? 9.839 -0.030 3.114 1.00 93.44 74 ASN A CA 1
ATOM 585 C C . ASN A 1 74 ? 9.413 -1.493 3.305 1.00 93.44 74 ASN A C 1
ATOM 587 O O . ASN A 1 74 ? 8.215 -1.765 3.335 1.00 93.44 74 ASN A O 1
ATOM 591 N N . GLY A 1 75 ? 10.358 -2.430 3.439 1.00 94.44 75 GLY A N 1
ATOM 592 C CA . GLY A 1 75 ? 10.051 -3.856 3.580 1.00 94.44 75 GLY A CA 1
ATOM 593 C C . GLY A 1 75 ? 9.370 -4.447 2.341 1.00 94.44 75 GLY A C 1
ATOM 594 O O . GLY A 1 75 ? 8.522 -5.336 2.468 1.00 94.44 75 GLY A O 1
ATOM 595 N N . SER A 1 76 ? 9.670 -3.911 1.152 1.00 96.75 76 SER A N 1
ATOM 596 C CA . SER A 1 76 ? 9.175 -4.441 -0.120 1.00 96.75 76 SER A CA 1
ATOM 597 C C . SER A 1 76 ? 9.652 -5.871 -0.328 1.00 96.75 76 SER A C 1
ATOM 599 O O . SER A 1 76 ? 10.835 -6.163 -0.143 1.00 96.75 76 SER A O 1
ATOM 601 N N . MET A 1 77 ? 8.753 -6.748 -0.778 1.00 96.81 77 MET A N 1
ATOM 602 C CA . MET A 1 77 ? 9.095 -8.130 -1.112 1.00 96.81 77 MET A CA 1
ATOM 603 C C . MET A 1 77 ? 10.258 -8.188 -2.105 1.00 96.81 77 MET A C 1
ATOM 605 O O . MET A 1 77 ? 10.313 -7.404 -3.055 1.00 96.81 77 MET A O 1
ATOM 609 N N . TYR A 1 78 ? 11.185 -9.127 -1.891 1.00 97.81 78 TYR A N 1
ATOM 610 C CA . TYR A 1 78 ? 12.367 -9.328 -2.736 1.00 97.81 78 TYR A CA 1
ATOM 611 C C . TYR A 1 78 ? 13.253 -8.070 -2.883 1.00 97.81 78 TYR A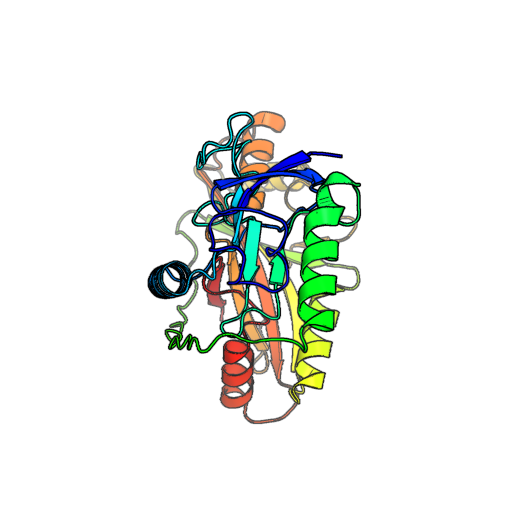 C 1
ATOM 613 O O . TYR A 1 78 ? 14.006 -7.937 -3.852 1.00 97.81 78 TYR A O 1
ATOM 621 N N . ASN A 1 79 ? 13.187 -7.148 -1.914 1.00 98.19 79 ASN A N 1
ATOM 622 C CA . ASN A 1 79 ? 13.813 -5.824 -1.942 1.00 98.19 79 ASN A CA 1
ATOM 623 C C . ASN A 1 79 ? 13.406 -4.985 -3.164 1.00 98.19 79 ASN A C 1
ATOM 625 O O . ASN A 1 79 ? 14.195 -4.168 -3.629 1.00 98.19 79 ASN A O 1
ATOM 629 N N . LEU A 1 80 ? 12.220 -5.187 -3.740 1.00 98.25 80 LEU A N 1
ATOM 630 C CA . LEU A 1 80 ? 11.854 -4.518 -4.988 1.00 98.25 80 LEU A CA 1
ATOM 631 C C . LEU A 1 80 ? 11.694 -3.006 -4.817 1.00 98.25 80 LEU A C 1
ATOM 633 O O . LEU A 1 80 ? 10.890 -2.530 -4.019 1.00 98.25 80 LEU A O 1
ATOM 637 N N . ALA A 1 81 ? 12.441 -2.269 -5.637 1.00 97.75 81 ALA A N 1
ATOM 638 C CA . ALA A 1 81 ? 12.330 -0.823 -5.787 1.00 97.75 81 ALA A CA 1
ATOM 639 C C . ALA A 1 81 ? 11.665 -0.430 -7.114 1.00 97.75 81 ALA A C 1
ATOM 641 O O . ALA A 1 81 ? 11.090 0.656 -7.211 1.00 97.75 81 ALA A O 1
ATOM 642 N N . ALA A 1 82 ? 11.753 -1.300 -8.128 1.00 98.06 82 ALA A N 1
ATOM 643 C CA . ALA A 1 82 ? 11.109 -1.113 -9.420 1.00 98.06 82 ALA A CA 1
ATOM 644 C C . ALA A 1 82 ? 10.758 -2.440 -10.099 1.00 98.06 82 ALA A C 1
ATOM 646 O O . ALA A 1 82 ? 11.515 -3.413 -10.022 1.00 98.06 82 ALA A O 1
ATOM 647 N N . VAL A 1 83 ? 9.649 -2.439 -10.836 1.00 98.38 83 VAL A N 1
ATOM 648 C CA . VAL A 1 83 ? 9.189 -3.556 -11.669 1.00 98.38 83 VAL A CA 1
ATOM 649 C C . VAL A 1 83 ? 8.756 -3.056 -13.044 1.00 98.38 83 VAL A C 1
ATOM 651 O O . VAL A 1 83 ? 8.368 -1.896 -13.181 1.00 98.38 83 VAL A O 1
ATOM 654 N N . CYS A 1 84 ? 8.789 -3.916 -14.063 1.00 98.19 84 CYS A N 1
ATOM 655 C CA . CYS A 1 84 ? 8.259 -3.593 -15.390 1.00 98.19 84 CYS A CA 1
ATOM 656 C C . CYS A 1 84 ? 7.110 -4.511 -15.815 1.00 98.19 84 CYS A C 1
ATOM 658 O O . CYS A 1 84 ? 6.930 -5.615 -15.294 1.00 98.19 84 CYS A O 1
ATOM 660 N N . ASN A 1 85 ? 6.306 -4.044 -16.769 1.00 97.81 85 ASN A N 1
ATOM 661 C CA . ASN A 1 85 ? 5.266 -4.854 -17.397 1.00 97.81 85 ASN A CA 1
ATOM 662 C C . ASN A 1 85 ? 5.876 -5.977 -18.272 1.00 97.81 85 ASN A C 1
ATOM 664 O O . ASN A 1 85 ? 7.070 -5.937 -18.584 1.00 97.81 85 ASN A O 1
ATOM 668 N N . PRO A 1 86 ? 5.084 -6.977 -18.709 1.00 97.25 86 PRO A N 1
ATOM 669 C CA . PRO A 1 86 ? 5.617 -8.099 -19.483 1.00 97.25 86 PRO A CA 1
ATOM 670 C C . PRO A 1 86 ? 6.339 -7.651 -20.758 1.00 97.25 86 PRO A C 1
ATOM 672 O O . PRO A 1 86 ? 7.474 -8.065 -20.979 1.00 97.25 86 PRO A O 1
ATOM 675 N N . ALA A 1 87 ? 5.767 -6.693 -21.493 1.00 97.62 87 ALA A N 1
ATOM 676 C CA . ALA A 1 87 ? 6.359 -6.109 -22.698 1.00 97.62 87 ALA A CA 1
ATOM 677 C C . ALA A 1 87 ? 7.648 -5.290 -22.450 1.00 97.62 87 ALA A C 1
ATOM 679 O O . ALA A 1 87 ? 8.384 -5.001 -23.392 1.00 97.62 87 ALA A O 1
ATOM 680 N N . GLY A 1 88 ? 7.946 -4.916 -21.200 1.00 97.88 88 GLY A N 1
ATOM 681 C CA . GLY A 1 88 ? 9.152 -4.180 -20.804 1.00 97.88 88 GLY A CA 1
ATOM 682 C C . GLY A 1 88 ? 9.153 -2.681 -21.121 1.00 97.88 88 GLY A C 1
ATOM 683 O O . GLY A 1 88 ? 10.149 -2.015 -20.853 1.00 97.88 88 GLY A O 1
ATOM 684 N N . ASN A 1 89 ? 8.074 -2.129 -21.674 1.00 97.88 89 ASN A N 1
ATOM 685 C CA . ASN A 1 89 ? 7.974 -0.716 -22.055 1.00 97.88 89 ASN A CA 1
ATOM 686 C C . ASN A 1 89 ? 7.375 0.191 -20.967 1.00 97.88 89 ASN A C 1
ATOM 688 O O . ASN A 1 89 ? 7.380 1.408 -21.125 1.00 97.88 89 ASN A O 1
ATOM 692 N N . VAL A 1 90 ? 6.871 -0.373 -19.868 1.00 97.88 90 VAL A N 1
ATOM 693 C CA . VAL A 1 90 ? 6.357 0.379 -18.714 1.00 97.88 90 VAL A CA 1
ATOM 694 C C . VAL A 1 90 ? 7.088 -0.082 -17.464 1.00 97.88 90 VAL A C 1
ATOM 696 O O . VAL A 1 90 ? 7.134 -1.281 -17.192 1.00 97.88 90 VAL A O 1
ATOM 699 N N . MET A 1 91 ? 7.624 0.860 -16.689 1.00 97.94 91 MET A N 1
ATOM 700 C CA . MET A 1 91 ? 8.248 0.601 -15.394 1.00 97.94 91 MET A CA 1
ATOM 701 C C . MET A 1 91 ? 7.559 1.425 -14.312 1.00 97.94 91 MET A C 1
ATOM 703 O O . MET A 1 91 ? 7.333 2.620 -14.482 1.00 97.94 91 MET A O 1
ATOM 707 N N . ALA A 1 92 ? 7.257 0.776 -13.193 1.00 97.56 92 ALA A N 1
ATOM 708 C CA . ALA A 1 92 ? 6.869 1.437 -11.959 1.00 97.56 92 ALA A CA 1
ATOM 709 C C . ALA A 1 92 ? 8.054 1.383 -10.995 1.00 97.56 92 ALA A C 1
ATOM 711 O O . ALA A 1 92 ? 8.671 0.327 -10.837 1.00 97.56 92 ALA A O 1
ATOM 712 N N . MET A 1 93 ? 8.372 2.504 -10.351 1.00 96.75 93 MET A N 1
ATOM 713 C CA . MET A 1 93 ? 9.418 2.574 -9.334 1.00 96.75 93 MET A CA 1
ATOM 714 C C . MET A 1 93 ? 9.042 3.536 -8.211 1.00 96.75 93 MET A C 1
ATOM 716 O O . MET A 1 93 ? 8.326 4.506 -8.442 1.00 96.75 93 MET A O 1
ATOM 720 N N . MET A 1 94 ? 9.531 3.250 -7.005 1.00 95.38 94 MET A N 1
ATOM 721 C CA . MET A 1 94 ? 9.298 4.082 -5.819 1.00 95.38 94 MET A CA 1
ATOM 722 C C . MET A 1 94 ? 10.340 5.192 -5.597 1.00 95.38 94 MET A C 1
ATOM 724 O O . MET A 1 94 ? 9.961 6.274 -5.151 1.00 95.38 94 MET A O 1
ATOM 728 N N . PRO A 1 95 ? 11.647 4.968 -5.832 1.00 96.38 95 PRO A N 1
ATOM 729 C CA . PRO A 1 95 ? 12.639 6.039 -5.764 1.00 96.38 95 PRO A CA 1
ATOM 730 C C . PRO A 1 95 ? 12.415 7.093 -6.856 1.00 96.38 95 PRO A C 1
ATOM 732 O O . PRO A 1 95 ? 11.781 6.815 -7.869 1.00 96.38 95 PRO A O 1
ATOM 735 N N . HIS A 1 96 ? 12.972 8.285 -6.656 1.00 97.06 96 HIS A N 1
ATOM 736 C CA . HIS A 1 96 ? 12.771 9.459 -7.505 1.00 97.06 96 HIS A CA 1
ATOM 737 C C . HIS A 1 96 ? 14.006 9.759 -8.374 1.00 97.06 96 HIS A C 1
ATOM 739 O O . HIS A 1 96 ? 14.831 10.600 -7.986 1.00 97.06 96 HIS A O 1
ATOM 745 N N . PRO A 1 97 ? 14.195 9.071 -9.519 1.00 97.19 97 PRO A N 1
ATOM 746 C CA . PRO A 1 97 ? 15.347 9.296 -10.389 1.00 97.19 97 PRO A CA 1
ATOM 747 C C . PRO A 1 97 ? 15.354 10.704 -10.986 1.00 97.19 97 PRO A C 1
ATOM 749 O O . PRO A 1 97 ? 16.418 11.224 -11.284 1.00 97.19 97 PRO A O 1
ATOM 752 N N . GLU A 1 98 ? 14.200 11.364 -11.091 1.00 97.38 98 GLU A N 1
ATOM 753 C CA . GLU A 1 98 ? 14.067 12.729 -11.602 1.00 97.38 98 GLU A CA 1
ATOM 754 C C . GLU A 1 98 ? 14.664 13.798 -10.674 1.00 97.38 98 GLU A C 1
ATOM 756 O O . GLU A 1 98 ? 14.785 14.959 -11.055 1.00 97.38 98 GLU A O 1
ATOM 761 N N . ARG A 1 99 ? 15.016 13.433 -9.433 1.00 96.88 99 ARG A N 1
ATOM 762 C CA . ARG A 1 99 ? 15.534 14.360 -8.412 1.00 96.88 99 ARG A CA 1
ATOM 763 C C . ARG A 1 99 ? 17.062 14.370 -8.312 1.00 96.88 99 ARG A C 1
ATOM 765 O O . ARG A 1 99 ? 17.596 14.932 -7.355 1.00 96.88 99 ARG A O 1
ATOM 772 N N . THR A 1 100 ? 17.773 13.712 -9.227 1.00 97.25 100 THR A N 1
ATOM 773 C CA . THR A 1 100 ? 19.241 13.634 -9.223 1.00 97.25 100 THR A CA 1
ATOM 774 C C . THR A 1 100 ? 19.790 13.284 -10.606 1.00 97.25 100 THR A C 1
ATOM 776 O O . THR A 1 100 ? 19.197 12.484 -11.318 1.00 97.25 100 THR A O 1
ATOM 779 N N . GLU A 1 101 ? 20.977 13.790 -10.940 1.00 97.56 101 GLU A N 1
ATOM 780 C CA . GLU A 1 101 ? 21.710 13.414 -12.163 1.00 97.56 101 GLU A CA 1
ATOM 781 C C . GLU A 1 101 ? 22.090 11.919 -12.186 1.00 97.56 101 GLU A C 1
ATOM 783 O O . GLU A 1 101 ? 22.203 11.312 -13.246 1.00 97.56 101 GLU A O 1
ATOM 788 N N . ASN A 1 102 ? 22.192 11.256 -11.022 1.00 97.12 102 ASN A N 1
ATOM 789 C CA . ASN A 1 102 ? 22.401 9.800 -10.962 1.00 97.12 102 ASN A CA 1
ATOM 790 C C . ASN A 1 102 ? 21.257 9.005 -11.624 1.00 97.12 102 ASN A C 1
ATOM 792 O O . ASN A 1 102 ? 21.429 7.828 -11.938 1.00 97.12 102 ASN A O 1
ATOM 796 N N . GLY A 1 103 ? 20.079 9.616 -11.789 1.00 97.38 103 GLY A N 1
ATOM 797 C CA . GLY A 1 103 ? 18.929 9.030 -12.468 1.00 97.38 103 GLY A CA 1
ATOM 798 C C . GLY A 1 103 ? 18.966 9.182 -13.989 1.00 97.38 103 GLY A C 1
ATOM 799 O O . GLY A 1 103 ? 18.197 8.506 -14.670 1.00 97.38 103 GLY A O 1
ATOM 800 N N . ASP A 1 104 ? 19.867 9.995 -14.550 1.00 98.38 104 ASP A N 1
ATOM 801 C CA . ASP A 1 104 ? 19.908 10.297 -15.990 1.00 98.38 104 ASP A CA 1
ATOM 802 C C . ASP A 1 104 ? 20.117 9.052 -16.855 1.00 98.38 104 ASP A C 1
ATOM 804 O O . ASP A 1 104 ? 19.633 8.982 -17.986 1.00 98.38 104 ASP A O 1
ATOM 808 N N . VAL A 1 105 ? 20.775 8.025 -16.315 1.00 98.19 105 VAL A N 1
ATOM 809 C CA . VAL A 1 105 ? 20.952 6.725 -16.981 1.00 98.19 105 VAL A CA 1
ATOM 810 C C . VAL A 1 105 ? 19.620 6.012 -17.257 1.00 98.19 105 VAL A C 1
ATOM 812 O O . VAL A 1 105 ? 19.484 5.346 -18.285 1.00 98.19 105 VAL A O 1
ATOM 815 N N . ILE A 1 106 ? 18.603 6.195 -16.404 1.00 98.19 106 ILE A N 1
ATOM 816 C CA . ILE A 1 106 ? 17.253 5.641 -16.602 1.00 98.19 106 ILE A CA 1
ATOM 817 C C . ILE A 1 106 ? 16.556 6.356 -17.766 1.00 98.19 106 ILE A C 1
ATOM 819 O O . ILE A 1 106 ? 15.985 5.713 -18.649 1.00 98.19 106 ILE A O 1
ATOM 823 N N . PHE A 1 107 ? 16.635 7.687 -17.808 1.00 98.50 107 PHE A N 1
ATOM 824 C CA . PHE A 1 107 ? 16.010 8.484 -18.866 1.00 98.50 107 PHE A CA 1
ATOM 825 C C . PHE A 1 107 ? 16.737 8.349 -20.207 1.00 98.50 107 PHE A C 1
ATOM 827 O O . PHE A 1 107 ? 16.090 8.285 -21.251 1.00 98.50 107 PHE A O 1
ATOM 834 N N . SER A 1 108 ? 18.066 8.226 -20.186 1.00 98.56 108 SER A N 1
ATOM 835 C CA . SER A 1 108 ? 18.876 7.936 -21.375 1.00 98.56 108 SER A CA 1
ATOM 836 C C . SER A 1 108 ? 18.515 6.574 -21.966 1.00 98.56 108 SER A C 1
ATOM 838 O O . SER A 1 108 ? 18.309 6.467 -23.171 1.00 98.56 108 SER A O 1
ATOM 840 N N . SER A 1 109 ? 18.306 5.565 -21.111 1.00 98.38 109 SER A N 1
ATOM 841 C CA . SER A 1 109 ? 17.789 4.257 -21.532 1.00 98.38 109 SER A CA 1
ATOM 842 C C . SER A 1 109 ? 16.430 4.361 -22.218 1.00 98.38 109 SER A C 1
ATOM 844 O O . SER A 1 109 ? 16.237 3.788 -23.292 1.00 98.38 109 SER A O 1
ATOM 846 N N . MET A 1 110 ? 15.501 5.121 -21.627 1.00 98.31 110 MET A N 1
ATOM 847 C CA . MET A 1 110 ? 14.169 5.332 -22.199 1.00 98.31 110 MET A CA 1
ATOM 848 C C . MET A 1 110 ? 14.252 6.045 -23.552 1.00 98.31 110 MET A C 1
ATOM 850 O O . MET A 1 110 ? 13.552 5.669 -24.491 1.00 98.31 110 MET A O 1
ATOM 854 N N . LYS A 1 111 ? 15.125 7.049 -23.676 1.00 98.56 111 LYS A N 1
ATOM 855 C CA . LYS A 1 111 ? 15.376 7.743 -24.939 1.00 98.56 111 LYS A CA 1
ATOM 856 C C . LYS A 1 111 ? 15.872 6.771 -26.014 1.00 98.56 111 LYS A C 1
ATOM 858 O O . LYS A 1 111 ? 15.268 6.711 -27.080 1.00 98.56 111 LYS A O 1
ATOM 863 N N . GLU A 1 112 ? 16.900 5.976 -25.720 1.00 98.38 112 GLU A N 1
ATOM 864 C CA . GLU A 1 112 ? 17.443 4.980 -26.654 1.00 98.38 112 GLU A CA 1
ATOM 865 C C . GLU A 1 112 ? 16.379 3.941 -27.056 1.00 98.38 112 GLU A C 1
ATOM 867 O O . GLU A 1 112 ? 16.287 3.541 -28.216 1.00 98.38 112 GLU A O 1
ATOM 872 N N . PHE A 1 113 ? 15.525 3.513 -26.118 1.00 98.31 113 PHE A N 1
ATOM 873 C CA . PHE A 1 113 ? 14.400 2.618 -26.406 1.00 98.31 113 PHE A CA 1
ATOM 874 C C . PHE A 1 113 ? 13.436 3.213 -27.446 1.00 98.31 113 PHE A C 1
ATOM 876 O O . PHE A 1 113 ? 13.030 2.511 -28.376 1.00 98.31 113 PHE A O 1
ATOM 883 N N . ILE A 1 114 ? 13.099 4.499 -27.310 1.00 98.44 114 ILE A N 1
ATOM 884 C CA . ILE A 1 114 ? 12.216 5.219 -28.238 1.00 98.44 114 ILE A CA 1
ATOM 885 C C . ILE A 1 114 ? 12.893 5.412 -29.599 1.00 98.44 114 ILE A C 1
ATOM 887 O O . ILE A 1 114 ? 12.274 5.146 -30.629 1.00 98.44 114 ILE A O 1
ATOM 891 N N . GLU A 1 115 ? 14.164 5.823 -29.618 1.00 98.44 115 GLU A N 1
ATOM 892 C CA . GLU A 1 115 ? 14.950 6.014 -30.848 1.00 98.44 115 GLU A CA 1
ATOM 893 C C . GLU A 1 115 ? 15.099 4.709 -31.646 1.00 98.44 115 GLU A C 1
ATOM 895 O O . GLU A 1 115 ? 15.090 4.727 -32.876 1.00 98.44 115 GLU A O 1
ATOM 900 N N . ASN A 1 116 ? 15.127 3.567 -30.957 1.00 97.38 116 ASN A N 1
ATOM 901 C CA . ASN A 1 116 ? 15.145 2.234 -31.559 1.00 97.38 116 ASN A CA 1
ATOM 902 C C . ASN A 1 116 ? 13.754 1.703 -31.968 1.00 97.38 116 ASN A C 1
ATOM 904 O O . ASN A 1 116 ? 13.618 0.521 -32.283 1.00 97.38 116 ASN A O 1
ATOM 908 N N . GLY A 1 117 ? 12.711 2.538 -31.957 1.00 97.69 117 GLY A N 1
ATOM 909 C CA . GLY A 1 117 ? 11.373 2.159 -32.419 1.00 97.69 117 GLY A CA 1
ATOM 910 C C . GLY A 1 117 ? 10.539 1.373 -31.404 1.00 97.69 117 GLY A C 1
ATOM 911 O O . GLY A 1 117 ? 9.629 0.651 -31.800 1.00 97.69 117 GLY A O 1
ATOM 912 N N . ASN A 1 118 ? 10.810 1.530 -30.104 1.00 96.88 118 ASN A N 1
ATOM 913 C CA . ASN A 1 118 ? 10.077 0.899 -28.999 1.00 96.88 118 ASN A CA 1
ATOM 914 C C . ASN A 1 118 ? 10.066 -0.648 -29.024 1.00 96.88 118 ASN A C 1
ATOM 916 O O . ASN A 1 118 ? 8.990 -1.254 -28.986 1.00 96.88 118 ASN A O 1
ATOM 920 N N . PRO A 1 119 ? 11.235 -1.317 -29.077 1.00 95.69 119 PRO A N 1
ATOM 921 C CA . PRO A 1 119 ? 11.311 -2.771 -29.202 1.00 95.69 119 PRO A CA 1
ATOM 922 C C . PRO A 1 119 ? 10.837 -3.478 -27.920 1.00 95.69 119 PRO A C 1
ATOM 924 O O . PRO A 1 119 ? 11.592 -3.617 -26.957 1.00 95.69 119 PRO A O 1
ATOM 927 N N . VAL A 1 120 ? 9.582 -3.932 -27.904 1.00 95.44 120 VAL A N 1
ATOM 928 C CA . VAL A 1 120 ? 8.992 -4.694 -26.789 1.00 95.44 120 VAL A CA 1
ATOM 929 C C . VAL A 1 120 ? 9.484 -6.141 -26.755 1.00 95.44 120 VAL A C 1
ATOM 931 O O . VAL A 1 120 ? 9.884 -6.702 -27.774 1.00 95.44 120 VAL A O 1
ATOM 934 N N . SER A 1 121 ? 9.434 -6.759 -25.576 1.00 91.81 121 SER A N 1
ATOM 935 C CA . SER A 1 121 ? 9.756 -8.176 -25.402 1.00 91.81 121 SER A CA 1
ATOM 936 C C . SER A 1 121 ? 8.504 -9.058 -25.414 1.00 91.81 121 SER A C 1
ATOM 938 O O . SER A 1 121 ? 7.429 -8.639 -24.984 1.00 91.81 121 SER A O 1
ATOM 940 N N . ASP A 1 122 ? 8.651 -10.298 -25.881 1.00 92.81 122 ASP A N 1
ATOM 941 C CA . ASP A 1 122 ? 7.578 -11.296 -25.897 1.00 92.81 122 ASP A CA 1
ATOM 942 C C . ASP A 1 122 ? 7.578 -12.098 -24.587 1.00 92.81 122 ASP A C 1
ATOM 944 O O . ASP A 1 122 ? 8.173 -13.170 -24.483 1.00 92.81 122 ASP A O 1
ATOM 948 N N . HIS A 1 123 ? 6.978 -11.524 -23.542 1.00 94.62 123 HIS A N 1
ATOM 949 C CA . HIS A 1 123 ? 6.727 -12.216 -22.277 1.00 94.62 123 HIS A CA 1
ATOM 950 C C . HIS A 1 123 ? 5.244 -12.144 -21.940 1.00 94.62 123 HIS A C 1
ATOM 952 O O . HIS A 1 123 ? 4.596 -11.113 -22.129 1.00 94.62 123 HIS A O 1
ATOM 958 N N . ASN A 1 124 ? 4.730 -13.215 -21.343 1.00 93.19 124 ASN A N 1
ATOM 959 C CA . ASN A 1 124 ? 3.379 -13.261 -20.807 1.00 93.19 124 ASN A CA 1
ATOM 960 C C . ASN A 1 124 ? 3.419 -13.358 -19.278 1.00 93.19 124 ASN A C 1
ATOM 962 O O . ASN A 1 124 ? 4.289 -14.014 -18.704 1.00 93.19 124 ASN A O 1
ATOM 966 N N . LEU A 1 125 ? 2.459 -12.719 -18.617 1.00 94.12 125 LEU A N 1
ATOM 967 C CA . LEU A 1 125 ? 2.272 -12.811 -17.176 1.00 94.12 125 LEU A CA 1
ATOM 968 C C . LEU A 1 125 ? 0.782 -12.960 -16.886 1.00 94.12 125 LEU A C 1
ATOM 970 O O . LEU A 1 125 ? 0.039 -11.981 -16.859 1.00 94.12 125 LEU A O 1
ATOM 974 N N . SER A 1 126 ? 0.354 -14.198 -16.660 1.00 92.06 126 SER A N 1
ATOM 975 C CA . SER A 1 126 ? -0.998 -14.511 -16.212 1.00 92.06 126 SER A CA 1
ATOM 976 C C . SER A 1 126 ? -0.988 -14.943 -14.750 1.00 92.06 126 SER A C 1
ATOM 978 O O . SER A 1 126 ? -0.115 -15.691 -14.288 1.00 92.06 126 SER A O 1
ATOM 980 N N . PHE A 1 127 ? -1.980 -14.471 -14.004 1.00 89.81 127 PHE A N 1
ATOM 981 C CA . PHE A 1 127 ? -2.186 -14.851 -12.618 1.00 89.81 127 PHE A CA 1
ATOM 982 C C . PHE A 1 127 ? -3.672 -14.829 -12.297 1.00 89.81 127 PHE A C 1
ATOM 984 O O . PHE A 1 127 ? -4.319 -13.786 -12.384 1.00 89.81 127 PHE A O 1
ATOM 991 N N . GLU A 1 128 ? -4.193 -15.992 -11.926 1.00 86.62 128 GLU A N 1
ATOM 992 C CA . GLU A 1 128 ? -5.541 -16.109 -11.396 1.00 86.62 128 GLU A CA 1
ATOM 993 C C . GLU A 1 128 ? -5.528 -15.668 -9.938 1.00 86.62 128 GLU A C 1
ATOM 995 O O . GLU A 1 128 ? -4.787 -16.192 -9.101 1.00 86.62 128 GLU A O 1
ATOM 1000 N N . ARG A 1 129 ? -6.329 -14.649 -9.640 1.00 79.38 129 ARG A N 1
ATOM 1001 C CA . ARG A 1 129 ? -6.482 -14.162 -8.274 1.00 79.38 129 ARG A CA 1
ATOM 1002 C C . ARG A 1 129 ? -7.360 -15.140 -7.509 1.00 79.38 129 ARG A C 1
ATOM 1004 O O . ARG A 1 129 ? -8.417 -15.530 -7.993 1.00 79.38 129 ARG A O 1
ATOM 1011 N N . HIS A 1 130 ? -6.925 -15.500 -6.308 1.00 74.06 130 HIS A N 1
ATOM 1012 C CA . HIS A 1 130 ? -7.756 -16.285 -5.405 1.00 74.06 130 HIS A CA 1
ATOM 1013 C C . HIS A 1 130 ? -8.948 -15.434 -4.962 1.00 74.06 130 HIS A C 1
ATOM 1015 O O . HIS A 1 130 ? -8.794 -14.237 -4.702 1.00 74.06 130 HIS A O 1
ATOM 1021 N N . HIS A 1 131 ? -10.126 -16.049 -4.890 1.00 70.88 131 HIS A N 1
ATOM 1022 C CA . HIS A 1 131 ? -11.302 -15.393 -4.337 1.00 70.88 131 HIS A CA 1
ATOM 1023 C C . HIS A 1 131 ? -11.113 -15.214 -2.828 1.00 70.88 131 HIS A C 1
ATOM 1025 O O . HIS A 1 131 ? -10.671 -16.135 -2.142 1.00 70.88 131 HIS A O 1
ATOM 1031 N N . TYR A 1 132 ? -11.401 -14.018 -2.321 1.00 72.12 132 TYR A N 1
ATOM 1032 C CA . TYR A 1 132 ? -11.329 -13.744 -0.892 1.00 72.12 132 TYR A CA 1
ATOM 1033 C C . TYR A 1 132 ? -12.628 -14.209 -0.232 1.00 72.12 132 TYR A C 1
ATOM 1035 O O . TYR A 1 132 ? -13.688 -13.655 -0.518 1.00 72.12 132 TYR A O 1
ATOM 1043 N N . GLU A 1 133 ? -12.551 -15.215 0.639 1.00 75.81 133 GLU A N 1
ATOM 1044 C CA . GLU A 1 133 ? -13.695 -15.624 1.452 1.00 75.81 133 GLU A CA 1
ATOM 1045 C C . GLU A 1 133 ? -13.875 -14.651 2.616 1.00 75.81 133 GLU A C 1
ATOM 1047 O O . GLU A 1 133 ? -12.989 -14.471 3.452 1.00 75.81 133 GLU A O 1
ATOM 1052 N N . MET A 1 134 ? -15.037 -14.005 2.652 1.00 81.62 134 MET A N 1
ATOM 1053 C CA . MET A 1 134 ? -15.388 -13.079 3.717 1.00 81.62 134 MET A CA 1
ATOM 1054 C C . MET A 1 134 ? -15.825 -13.840 4.963 1.00 81.62 134 MET A C 1
ATOM 1056 O O . MET A 1 134 ? -16.658 -14.743 4.889 1.00 81.62 134 MET A O 1
ATOM 1060 N N . THR A 1 135 ? -15.295 -13.437 6.112 1.00 87.31 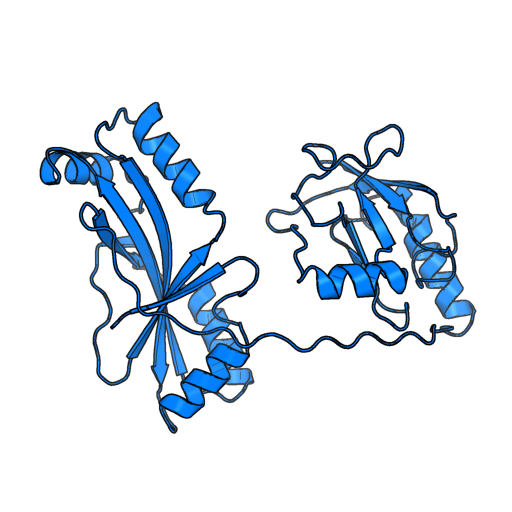135 THR A N 1
ATOM 1061 C CA . THR A 1 135 ? -15.661 -13.991 7.416 1.00 87.31 135 THR A CA 1
ATOM 1062 C C . THR A 1 135 ? -16.438 -12.968 8.235 1.00 87.31 135 THR A C 1
ATOM 1064 O O . THR A 1 135 ? -16.270 -11.757 8.077 1.00 87.31 135 THR A O 1
ATOM 1067 N N . ASP A 1 136 ? -17.310 -13.450 9.117 1.00 91.25 136 ASP A N 1
ATOM 1068 C CA . ASP A 1 136 ? -17.989 -12.583 10.076 1.00 91.25 136 ASP A CA 1
ATOM 1069 C C . ASP A 1 136 ? -17.022 -12.181 11.191 1.00 91.25 136 ASP A C 1
ATOM 1071 O O . ASP A 1 136 ? -16.289 -13.013 11.739 1.00 91.25 136 ASP A O 1
ATOM 1075 N N . TYR A 1 137 ? -17.039 -10.901 11.546 1.00 93.06 137 TYR A N 1
ATOM 1076 C CA . TYR A 1 137 ? -16.243 -10.384 12.647 1.00 93.06 137 TYR A CA 1
ATOM 1077 C C . TYR A 1 137 ? -16.757 -10.905 13.996 1.00 93.06 137 TYR A C 1
ATOM 1079 O O . TYR A 1 137 ? -17.961 -10.942 14.255 1.00 93.06 137 TYR A O 1
ATOM 1087 N N . LYS A 1 138 ? -15.825 -11.261 14.886 1.00 90.81 138 LYS A N 1
ATOM 1088 C CA . LYS A 1 138 ? -16.092 -11.548 16.299 1.00 90.81 138 LYS A CA 1
ATOM 1089 C C . LYS A 1 138 ? -14.984 -10.938 17.143 1.00 90.81 138 LYS A C 1
ATOM 1091 O O . LYS A 1 138 ? -13.821 -11.298 16.965 1.00 90.81 138 LYS A O 1
ATOM 1096 N N . ALA A 1 139 ? -15.355 -10.047 18.056 1.00 87.31 139 ALA A N 1
ATOM 1097 C CA . ALA A 1 139 ? -14.419 -9.466 19.007 1.00 87.31 139 ALA A CA 1
ATOM 1098 C C . ALA A 1 139 ? -13.872 -10.530 19.972 1.00 87.31 139 ALA A C 1
ATOM 1100 O O . ALA A 1 139 ? -14.539 -11.527 20.277 1.00 87.31 139 ALA A O 1
ATOM 1101 N N . SER A 1 140 ? -12.660 -10.300 20.476 1.00 88.50 140 SER A N 1
ATOM 1102 C CA . SER A 1 140 ? -12.075 -11.119 21.540 1.00 88.50 140 SER A CA 1
ATOM 1103 C C . SER A 1 140 ? -12.916 -11.020 22.823 1.00 88.50 140 SER A C 1
ATOM 1105 O O . SER A 1 140 ? -13.470 -9.970 23.136 1.00 88.50 140 SER A O 1
ATOM 1107 N N . SER A 1 141 ? -13.023 -12.104 23.601 1.00 85.62 141 SER A N 1
ATOM 1108 C CA . SER A 1 141 ? -13.945 -12.174 24.754 1.00 85.62 141 SER A CA 1
ATOM 1109 C C . SER A 1 141 ? -13.643 -11.186 25.887 1.00 85.62 141 SER A C 1
ATOM 1111 O O . SER A 1 141 ? -14.513 -10.916 26.708 1.00 85.62 141 SER A O 1
ATOM 1113 N N . ASN A 1 142 ? -12.410 -10.689 25.965 1.00 91.50 142 ASN A N 1
ATOM 1114 C CA . ASN A 1 142 ? -11.951 -9.689 26.929 1.00 91.50 142 ASN A CA 1
ATOM 1115 C C . ASN A 1 142 ? -11.743 -8.304 26.289 1.00 91.50 142 ASN A C 1
ATOM 1117 O O . ASN A 1 142 ? -11.078 -7.457 26.887 1.00 91.50 142 ASN A O 1
ATOM 1121 N N . ALA A 1 143 ? -12.263 -8.084 25.078 1.00 94.25 143 ALA A N 1
ATOM 1122 C CA . ALA A 1 143 ? -12.113 -6.827 24.366 1.00 94.25 143 ALA A CA 1
ATOM 1123 C C . ALA A 1 143 ? -13.369 -5.956 24.425 1.00 94.25 143 ALA A C 1
ATOM 1125 O O . ALA A 1 143 ? -14.498 -6.446 24.407 1.00 94.25 143 ALA A O 1
ATOM 1126 N N . ILE A 1 144 ? -13.141 -4.646 24.445 1.00 95.38 144 ILE A N 1
ATOM 1127 C CA . ILE A 1 144 ? -14.158 -3.617 24.246 1.00 95.38 144 ILE A CA 1
ATOM 1128 C C . ILE A 1 144 ? -13.902 -2.925 22.912 1.00 95.38 144 ILE A C 1
ATOM 1130 O O . ILE A 1 144 ? -12.758 -2.696 22.515 1.00 95.38 144 ILE A O 1
ATOM 1134 N N . GLU A 1 145 ? -14.985 -2.584 22.223 1.00 95.88 145 GLU A N 1
ATOM 1135 C CA . GLU A 1 145 ? -14.937 -1.930 20.924 1.00 95.88 145 GLU A CA 1
ATOM 1136 C C . GLU A 1 145 ? -15.268 -0.446 21.050 1.00 95.88 145 GLU A C 1
ATOM 1138 O O . GLU A 1 145 ? -16.318 -0.077 21.580 1.00 95.88 145 GLU A O 1
ATOM 1143 N N . TRP A 1 146 ? -14.394 0.408 20.522 1.00 97.06 146 TRP A N 1
ATOM 1144 C CA . TRP A 1 146 ? -14.711 1.808 20.265 1.00 97.06 146 TRP A CA 1
ATOM 1145 C C . TRP A 1 146 ? -14.845 2.033 18.769 1.00 97.06 146 TRP A C 1
ATOM 1147 O O . TRP A 1 146 ? -13.907 1.824 17.998 1.00 97.06 146 TRP A O 1
ATOM 1157 N N . ILE A 1 147 ? -16.022 2.499 18.370 1.00 96.56 147 ILE A N 1
ATOM 1158 C CA . ILE A 1 147 ? -16.289 2.974 17.019 1.00 96.56 147 ILE A CA 1
ATOM 1159 C C . ILE A 1 147 ? -16.277 4.487 17.075 1.00 96.56 147 ILE A C 1
ATOM 1161 O O . ILE A 1 147 ? -16.892 5.083 17.952 1.00 96.56 147 ILE A O 1
ATOM 1165 N N . VAL A 1 148 ? -15.528 5.103 16.174 1.00 96.56 148 VAL A N 1
ATOM 1166 C CA . VAL A 1 148 ? -15.268 6.537 16.188 1.00 96.56 148 VAL A CA 1
ATOM 1167 C C . VAL A 1 148 ? -15.683 7.123 14.844 1.00 96.56 148 VAL A C 1
ATOM 1169 O O . VAL A 1 148 ? -15.147 6.744 13.799 1.00 96.56 148 VAL A O 1
ATOM 1172 N N . ASP A 1 149 ? -16.636 8.053 14.876 1.00 95.19 149 ASP A N 1
ATOM 1173 C CA . ASP A 1 149 ? -17.050 8.854 13.722 1.00 95.19 149 ASP A CA 1
ATOM 1174 C C . ASP A 1 149 ? -16.295 10.186 13.688 1.00 95.19 149 ASP A C 1
ATOM 1176 O O . ASP A 1 149 ? -15.919 10.741 14.723 1.00 95.19 149 ASP A O 1
ATOM 1180 N N . MET A 1 150 ? -16.140 10.741 12.486 1.00 92.12 150 MET A N 1
ATOM 1181 C CA . MET A 1 150 ? -15.717 12.127 12.307 1.00 92.12 150 MET A CA 1
ATOM 1182 C C . MET A 1 150 ? -16.914 13.083 12.350 1.00 92.12 150 MET A C 1
ATOM 1184 O O . MET A 1 150 ? -17.965 12.834 11.765 1.00 92.12 150 MET A O 1
ATOM 1188 N N . ILE A 1 151 ? -16.712 14.229 12.998 1.00 89.94 151 ILE A N 1
ATOM 1189 C CA . ILE A 1 151 ? -17.605 15.397 12.962 1.00 89.94 151 ILE A CA 1
ATOM 1190 C C . ILE A 1 151 ? -17.472 16.123 11.613 1.00 89.94 151 ILE A C 1
ATOM 1192 O O . ILE A 1 151 ? -18.417 16.741 11.126 1.00 89.94 151 ILE A O 1
ATOM 1196 N N . ILE A 1 152 ? -16.277 16.072 11.022 1.00 87.94 152 ILE A N 1
ATOM 1197 C CA . ILE A 1 152 ? -15.924 16.747 9.770 1.00 87.94 152 ILE A CA 1
ATOM 1198 C C . ILE A 1 152 ? -16.083 15.822 8.558 1.00 87.94 152 ILE A C 1
ATOM 1200 O O . ILE A 1 152 ? -16.217 14.609 8.689 1.00 87.94 152 ILE A O 1
ATOM 1204 N N . THR A 1 153 ? -16.027 16.400 7.357 1.00 87.44 153 THR A N 1
ATOM 1205 C CA . THR A 1 153 ? -16.083 15.643 6.101 1.00 87.44 153 THR A CA 1
ATOM 1206 C C . THR A 1 153 ? -14.920 14.658 5.976 1.00 87.44 153 THR A C 1
ATOM 1208 O O . THR A 1 153 ? -13.756 15.040 6.101 1.00 87.44 153 THR A O 1
ATOM 1211 N N . ASP A 1 154 ? -15.238 13.406 5.640 1.00 91.94 154 ASP A N 1
ATOM 1212 C CA . ASP A 1 154 ? -14.252 12.382 5.302 1.00 91.94 154 ASP A CA 1
ATOM 1213 C C . ASP A 1 154 ? -13.941 12.396 3.793 1.00 91.94 154 ASP A C 1
ATOM 1215 O O . ASP A 1 154 ? -14.727 11.937 2.953 1.00 91.94 154 ASP A O 1
ATOM 1219 N N . ASN A 1 155 ? -12.771 12.932 3.440 1.00 92.56 155 ASN A N 1
ATOM 1220 C CA . ASN A 1 155 ? -12.314 13.019 2.052 1.00 92.56 155 ASN A CA 1
ATOM 1221 C C . ASN A 1 155 ? -11.966 11.650 1.445 1.00 92.56 155 ASN A C 1
ATOM 1223 O O . ASN A 1 155 ? -12.086 11.482 0.230 1.00 92.56 155 ASN A O 1
ATOM 1227 N N . GLU A 1 156 ? -11.554 10.670 2.255 1.00 93.19 156 GLU A N 1
ATOM 1228 C CA . GLU A 1 156 ? -11.264 9.317 1.771 1.00 93.19 156 GLU A CA 1
ATOM 1229 C C . GLU A 1 156 ? -12.565 8.606 1.405 1.00 93.19 156 GLU A C 1
ATOM 1231 O O . GLU A 1 156 ? -12.693 8.101 0.291 1.00 93.19 156 GLU A O 1
ATOM 1236 N N . ALA A 1 157 ? -13.570 8.656 2.286 1.00 94.31 157 ALA A N 1
ATOM 1237 C CA . ALA A 1 157 ? -14.895 8.112 1.988 1.00 94.31 157 ALA A CA 1
ATOM 1238 C C . ALA A 1 157 ? -15.522 8.770 0.751 1.00 94.31 157 ALA A C 1
ATOM 1240 O O . ALA A 1 157 ? -16.069 8.075 -0.105 1.00 94.31 157 ALA A O 1
ATOM 1241 N N . SER A 1 158 ? -15.372 10.091 0.611 1.00 94.06 158 SER A N 1
ATOM 1242 C CA . SER A 1 158 ? -15.838 10.826 -0.572 1.00 94.06 158 SER A CA 1
ATOM 1243 C C . SER A 1 158 ? -15.119 10.373 -1.848 1.00 94.06 158 SER A C 1
ATOM 1245 O O . SER A 1 158 ? -15.755 10.167 -2.878 1.00 94.06 158 SER A O 1
ATOM 1247 N N . SER A 1 159 ? -13.802 10.158 -1.783 1.00 95.06 159 SER A N 1
ATOM 1248 C CA . SER A 1 159 ? -13.008 9.689 -2.928 1.00 95.06 159 SER A CA 1
ATOM 1249 C C . SER A 1 159 ? -13.397 8.272 -3.357 1.00 95.06 159 SER A C 1
ATOM 1251 O O . SER A 1 159 ? -13.555 8.020 -4.551 1.00 95.06 159 SER A O 1
ATOM 1253 N N . VAL A 1 160 ? -13.619 7.366 -2.398 1.00 95.44 160 VAL A N 1
ATOM 1254 C CA . VAL A 1 160 ? -14.111 6.004 -2.668 1.00 95.44 160 VAL A CA 1
ATOM 1255 C C . VAL A 1 160 ? -15.514 6.043 -3.272 1.00 95.44 160 VAL A C 1
ATOM 1257 O O . VAL A 1 160 ? -15.762 5.372 -4.271 1.00 95.44 160 VAL A O 1
ATOM 1260 N N . SER A 1 161 ? -16.416 6.859 -2.717 1.00 94.56 161 SER A N 1
ATOM 1261 C CA . SER A 1 161 ? -17.773 7.030 -3.249 1.00 94.56 161 SER A CA 1
ATOM 1262 C C . SER A 1 161 ? -17.748 7.506 -4.703 1.00 94.56 161 SER A C 1
ATOM 1264 O O . SER A 1 161 ? -18.402 6.907 -5.552 1.00 94.56 161 SER A O 1
ATOM 1266 N N . ASN A 1 162 ? -16.939 8.525 -5.008 1.00 94.38 162 ASN A N 1
ATOM 1267 C CA . ASN A 1 162 ? -16.800 9.053 -6.364 1.00 94.38 162 ASN A CA 1
ATOM 1268 C C . ASN A 1 162 ? -16.241 7.994 -7.320 1.00 94.38 162 ASN A C 1
ATOM 1270 O O . ASN A 1 162 ? -16.740 7.838 -8.430 1.00 94.38 162 ASN A O 1
ATOM 1274 N N . ALA A 1 163 ? -15.214 7.247 -6.913 1.00 95.25 163 ALA A N 1
ATOM 1275 C CA . ALA A 1 163 ? -14.639 6.197 -7.749 1.00 95.25 163 ALA A CA 1
ATOM 1276 C C . ALA A 1 163 ? -15.653 5.079 -8.054 1.00 95.25 163 ALA A C 1
ATOM 1278 O O . ALA A 1 163 ? -15.730 4.620 -9.191 1.00 95.25 163 ALA A O 1
ATOM 1279 N N . LEU A 1 164 ? -16.470 4.686 -7.074 1.00 93.62 164 LEU A N 1
ATOM 1280 C CA . LEU A 1 164 ? -17.543 3.708 -7.268 1.00 93.62 164 LEU A CA 1
ATOM 1281 C C . LEU A 1 164 ? -18.649 4.224 -8.197 1.00 93.62 164 LEU A C 1
ATOM 1283 O O . LEU A 1 164 ? -19.125 3.470 -9.045 1.00 93.62 164 LEU A O 1
ATOM 1287 N N . GLU A 1 165 ? -19.000 5.506 -8.111 1.00 93.06 165 GLU A N 1
ATOM 1288 C CA . GLU A 1 165 ? -19.945 6.136 -9.039 1.00 93.06 165 GLU A CA 1
ATOM 1289 C C . GLU A 1 165 ? -19.421 6.115 -10.485 1.00 93.06 165 GLU A C 1
ATOM 1291 O O . GLU A 1 165 ? -20.160 5.756 -11.401 1.00 93.06 165 GLU A O 1
ATOM 1296 N N . HIS A 1 166 ? -18.129 6.397 -10.700 1.00 93.38 166 HIS A N 1
ATOM 1297 C CA . HIS A 1 166 ? -17.497 6.304 -12.027 1.00 93.38 166 HIS A CA 1
ATOM 1298 C C . HIS A 1 166 ? -17.472 4.870 -12.580 1.00 93.38 166 HIS A C 1
ATOM 1300 O O . HIS A 1 166 ? -17.438 4.683 -13.796 1.00 93.38 166 HIS A O 1
ATOM 1306 N N . LEU A 1 167 ? -17.515 3.862 -11.705 1.00 92.00 167 LEU A N 1
ATOM 1307 C CA . LEU A 1 167 ? -17.669 2.451 -12.072 1.00 92.00 167 LEU A CA 1
ATOM 1308 C C . LEU A 1 167 ? -19.140 2.044 -12.292 1.00 92.00 167 LEU A C 1
ATOM 1310 O O . LEU A 1 167 ? -19.411 0.897 -12.636 1.00 92.00 167 LEU A O 1
ATOM 1314 N N . GLY A 1 168 ? -20.089 2.973 -12.138 1.00 91.38 168 GLY A N 1
ATOM 1315 C CA . GLY A 1 168 ? -21.520 2.746 -12.349 1.00 91.38 168 GLY A CA 1
ATOM 1316 C C . GLY A 1 168 ? -22.278 2.258 -11.111 1.00 91.38 168 GLY A C 1
ATOM 1317 O O . GLY A 1 168 ? -23.436 1.855 -11.229 1.00 91.38 168 GLY A O 1
ATOM 1318 N N . HIS A 1 169 ? -21.667 2.296 -9.923 1.00 90.44 169 HIS A N 1
ATOM 1319 C CA . HIS A 1 169 ? -22.314 1.892 -8.676 1.00 90.44 169 HIS A CA 1
ATOM 1320 C C . HIS A 1 169 ? -22.930 3.097 -7.957 1.00 90.44 169 HIS A C 1
ATOM 1322 O O . HIS A 1 169 ? -22.227 3.964 -7.444 1.00 90.44 169 HIS A O 1
ATOM 1328 N N . ASN A 1 170 ? -24.261 3.126 -7.855 1.00 90.19 170 ASN A N 1
ATOM 1329 C CA . ASN A 1 170 ? -24.977 4.138 -7.077 1.00 90.19 170 ASN A CA 1
ATOM 1330 C C . ASN A 1 170 ? -25.038 3.740 -5.593 1.00 90.19 170 ASN A C 1
ATOM 1332 O O . ASN A 1 170 ? -26.019 3.150 -5.119 1.00 90.19 170 ASN A O 1
ATOM 1336 N N . VAL A 1 171 ? -23.964 4.050 -4.872 1.00 91.81 171 VAL A N 1
ATOM 1337 C CA . VAL A 1 171 ? -23.820 3.782 -3.439 1.00 91.81 171 VAL A CA 1
ATOM 1338 C C . VAL A 1 171 ? -23.378 5.024 -2.683 1.00 91.81 171 VAL A C 1
ATOM 1340 O O . VAL A 1 171 ? -22.761 5.927 -3.242 1.00 91.81 171 VAL A O 1
ATOM 1343 N N . SER A 1 172 ? -23.674 5.055 -1.389 1.00 92.19 172 SER A N 1
ATOM 1344 C CA . SER A 1 172 ? -23.121 6.041 -0.465 1.00 92.19 172 SER A CA 1
ATOM 1345 C C . SER A 1 172 ? -22.168 5.357 0.506 1.00 92.19 172 SER A C 1
ATOM 1347 O O . SER A 1 172 ? -22.499 4.315 1.077 1.00 92.19 172 SER A O 1
ATOM 1349 N N . ILE A 1 173 ? -20.989 5.952 0.685 1.00 94.44 173 ILE A N 1
ATOM 1350 C CA . ILE A 1 173 ? -19.918 5.419 1.528 1.00 94.44 173 ILE A CA 1
ATOM 1351 C C . ILE A 1 173 ? -19.757 6.293 2.764 1.00 94.44 173 ILE A C 1
ATOM 1353 O O . ILE A 1 173 ? -19.648 7.514 2.668 1.00 94.44 173 IL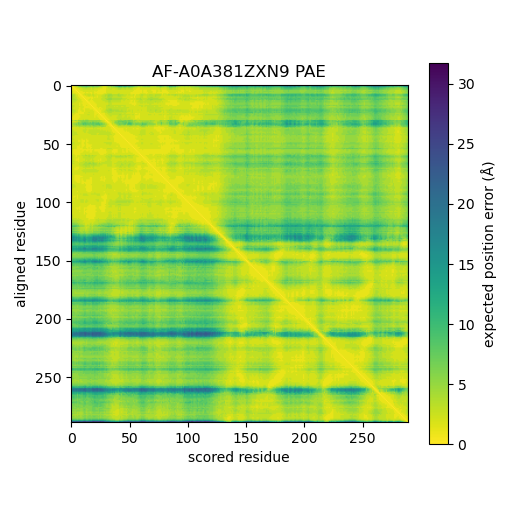E A O 1
ATOM 1357 N N . ALA A 1 174 ? -19.703 5.659 3.931 1.00 94.12 174 ALA A N 1
ATOM 1358 C CA . ALA A 1 174 ? -19.265 6.302 5.159 1.00 94.12 174 ALA A CA 1
ATOM 1359 C C . ALA A 1 174 ? -18.196 5.457 5.846 1.00 94.12 174 ALA A C 1
ATOM 1361 O O . ALA A 1 174 ? -18.226 4.229 5.782 1.00 94.12 174 ALA A O 1
ATOM 1362 N N . ARG A 1 175 ? -17.269 6.119 6.531 1.00 95.31 175 ARG A N 1
ATOM 1363 C CA . ARG A 1 175 ? -16.146 5.476 7.203 1.00 95.31 175 ARG A CA 1
ATOM 1364 C C . ARG A 1 175 ? -16.176 5.775 8.698 1.00 95.31 175 ARG A C 1
ATOM 1366 O O . ARG A 1 175 ? -16.484 6.897 9.082 1.00 95.31 175 ARG A O 1
ATOM 1373 N N . GLN A 1 176 ? -15.850 4.778 9.514 1.00 96.00 176 GLN A N 1
ATOM 1374 C CA . GLN A 1 176 ? -15.615 4.924 10.953 1.00 96.00 176 GLN A CA 1
ATOM 1375 C C . GLN A 1 176 ? -14.259 4.306 11.306 1.00 96.00 176 GLN A C 1
ATOM 1377 O O . GLN A 1 176 ? -13.832 3.336 10.673 1.00 96.00 176 GLN A O 1
ATOM 1382 N N . THR A 1 177 ? -13.578 4.842 12.316 1.00 97.19 177 THR A N 1
ATOM 1383 C CA . THR A 1 177 ? -12.407 4.173 12.902 1.00 97.19 177 THR A CA 1
ATOM 1384 C C . THR A 1 177 ? -12.890 3.150 13.922 1.00 97.19 177 THR A C 1
ATOM 1386 O O . THR A 1 177 ? -13.801 3.423 14.698 1.00 97.19 177 THR A O 1
ATOM 1389 N N . HIS A 1 178 ? -12.281 1.969 13.917 1.00 97.56 178 HIS A N 1
ATOM 1390 C CA . HIS A 1 178 ? -12.548 0.902 14.875 1.00 97.56 178 HIS A CA 1
ATOM 1391 C C . HIS A 1 178 ? -11.331 0.672 15.756 1.00 97.56 178 HIS A C 1
ATOM 1393 O O . HIS A 1 178 ? -10.214 0.576 15.245 1.00 97.56 178 HIS A O 1
ATOM 1399 N N . TRP A 1 179 ? -11.559 0.546 17.055 1.00 97.81 179 TRP A N 1
ATOM 1400 C CA . TRP A 1 179 ? -10.576 0.107 18.031 1.00 97.81 179 TRP A CA 1
ATOM 1401 C C . TRP A 1 179 ? -11.121 -1.111 18.771 1.00 97.81 179 TRP A C 1
ATOM 1403 O O . TRP A 1 179 ? -12.196 -1.035 19.356 1.00 97.81 179 TRP A O 1
ATOM 1413 N N . GLU A 1 180 ? -10.375 -2.212 18.774 1.00 97.19 180 GLU A N 1
ATOM 1414 C CA . GLU A 1 180 ? -10.591 -3.347 19.677 1.00 97.19 180 GLU A CA 1
ATOM 1415 C C . GLU A 1 180 ? -9.523 -3.287 20.764 1.00 97.19 180 GLU A C 1
ATOM 1417 O O . GLU A 1 180 ? -8.331 -3.435 20.487 1.00 97.19 180 GLU A O 1
ATOM 1422 N N . ILE A 1 181 ? -9.963 -3.019 21.988 1.00 97.50 181 ILE A N 1
ATOM 1423 C CA . ILE A 1 181 ? -9.116 -2.789 23.153 1.00 97.50 181 ILE A CA 1
ATOM 1424 C C . ILE A 1 181 ? -9.259 -4.016 24.052 1.00 97.50 181 ILE A C 1
ATOM 1426 O O . ILE A 1 181 ? -10.284 -4.173 24.713 1.00 97.50 181 ILE A O 1
ATOM 1430 N N . SER A 1 182 ? -8.264 -4.904 24.053 1.00 97.06 182 SER A N 1
ATOM 1431 C CA . SER A 1 182 ? -8.247 -6.086 24.925 1.00 97.06 182 SER A CA 1
ATOM 1432 C C . SER A 1 182 ? -7.625 -5.739 26.264 1.00 97.06 182 SER A C 1
ATOM 1434 O O . SER A 1 182 ? -6.592 -5.066 26.324 1.00 97.06 182 SER A O 1
ATOM 1436 N N . MET A 1 183 ? -8.283 -6.156 27.344 1.00 96.25 183 MET A N 1
ATOM 1437 C CA . MET A 1 183 ? -7.983 -5.634 28.670 1.00 96.25 183 MET A CA 1
ATOM 1438 C C . MET A 1 183 ? -8.190 -6.674 29.767 1.00 96.25 183 MET A C 1
ATOM 1440 O O . MET A 1 183 ? -9.187 -7.400 29.766 1.00 96.25 183 MET A O 1
ATOM 1444 N N . ASP A 1 184 ? -7.314 -6.645 30.764 1.00 94.19 184 ASP A N 1
ATOM 1445 C CA . ASP A 1 184 ? -7.459 -7.383 32.014 1.00 94.19 184 ASP A CA 1
ATOM 1446 C C . ASP A 1 184 ? -7.731 -6.413 33.177 1.00 94.19 184 ASP A C 1
ATOM 1448 O O . ASP A 1 184 ? -7.252 -5.278 33.198 1.00 94.19 184 ASP A O 1
ATOM 1452 N N . GLY A 1 185 ? -8.484 -6.866 34.181 1.00 91.19 185 GLY A N 1
ATOM 1453 C CA . GLY A 1 185 ? -8.791 -6.071 35.374 1.00 91.19 185 GLY A CA 1
ATOM 1454 C C . GLY A 1 185 ? -10.017 -5.165 35.221 1.00 91.19 185 GLY A C 1
ATOM 1455 O O . GLY A 1 185 ? -11.031 -5.569 34.655 1.00 91.19 185 GLY A O 1
ATOM 1456 N N . ASP A 1 186 ? -9.957 -3.963 35.800 1.00 93.50 186 ASP A N 1
ATOM 1457 C CA . ASP A 1 186 ? -11.086 -3.023 35.846 1.00 93.50 186 ASP A CA 1
ATOM 1458 C C . ASP A 1 186 ? -11.226 -2.245 34.530 1.00 93.50 186 ASP A C 1
ATOM 1460 O O . ASP A 1 186 ? -10.517 -1.263 34.278 1.00 93.50 186 ASP A O 1
ATOM 1464 N N . HIS A 1 187 ? -12.175 -2.684 33.701 1.00 94.56 187 HIS A N 1
ATOM 1465 C CA . HIS A 1 187 ? -12.397 -2.106 32.381 1.00 94.56 187 HIS A CA 1
ATOM 1466 C C . HIS A 1 187 ? -12.829 -0.640 32.420 1.00 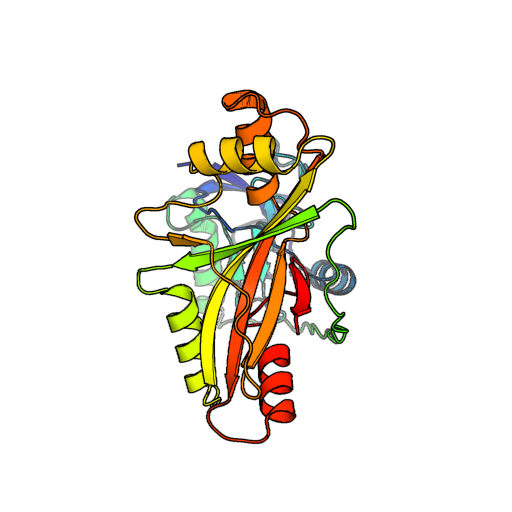94.56 187 HIS A C 1
ATOM 1468 O O . HIS A 1 187 ? -12.381 0.154 31.597 1.00 94.56 187 HIS A O 1
ATOM 1474 N N . GLU A 1 188 ? -13.658 -0.249 33.386 1.00 95.12 188 GLU A N 1
ATOM 1475 C CA . GLU A 1 188 ? -14.198 1.111 33.442 1.00 95.12 188 GLU A CA 1
ATOM 1476 C C . GLU A 1 188 ? -13.095 2.131 33.750 1.00 95.12 188 GLU A C 1
ATOM 1478 O O . GLU A 1 188 ? -12.997 3.179 33.105 1.00 95.12 188 GLU A O 1
ATOM 1483 N N . SER A 1 189 ? -12.234 1.806 34.717 1.00 96.50 189 SER A N 1
ATOM 1484 C CA . SER A 1 189 ? -11.105 2.653 35.108 1.00 96.50 189 SER A CA 1
ATOM 1485 C C . SER A 1 189 ? -10.096 2.822 33.971 1.00 96.50 189 SER A C 1
ATO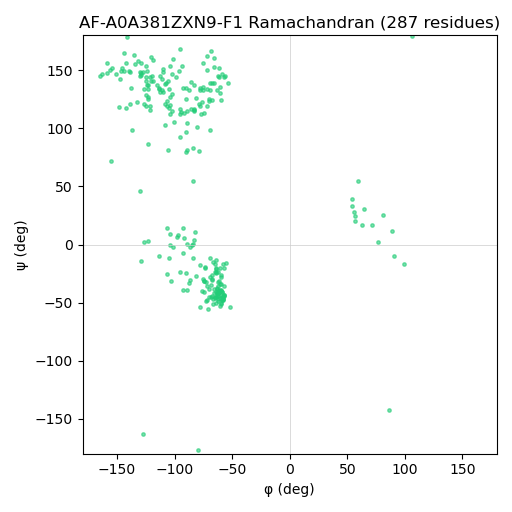M 1487 O O . SER A 1 189 ? -9.662 3.942 33.689 1.00 96.50 189 SER A O 1
ATOM 1489 N N . ILE A 1 190 ? -9.755 1.736 33.271 1.00 97.06 190 ILE A N 1
ATOM 1490 C CA . ILE A 1 190 ? -8.799 1.782 32.158 1.00 97.06 190 ILE A CA 1
ATOM 1491 C C . ILE A 1 190 ? -9.369 2.585 30.982 1.00 97.06 190 ILE A C 1
ATOM 1493 O O . ILE A 1 190 ? -8.688 3.478 30.481 1.00 97.06 190 ILE A O 1
ATOM 1497 N N . LEU A 1 191 ? -10.621 2.348 30.575 1.00 97.25 191 LEU A N 1
ATOM 1498 C CA . LEU A 1 191 ? -11.242 3.082 29.465 1.00 97.25 191 LEU A CA 1
ATOM 1499 C C . LEU A 1 191 ? -11.328 4.589 29.745 1.00 97.25 191 LEU A C 1
ATOM 1501 O O . LEU A 1 191 ? -11.040 5.386 28.856 1.00 97.25 191 LEU A O 1
ATOM 1505 N N . LYS A 1 192 ? -11.633 4.994 30.988 1.00 97.00 192 LYS A N 1
ATOM 1506 C CA . LYS A 1 192 ? -11.600 6.409 31.405 1.00 97.00 192 LYS A CA 1
ATOM 1507 C C . LYS A 1 192 ? -10.207 7.026 31.274 1.00 97.00 192 LYS A C 1
ATOM 1509 O O . LYS A 1 192 ? -10.086 8.172 30.846 1.00 97.00 192 LYS A O 1
ATOM 1514 N N . LYS A 1 193 ? -9.153 6.282 31.632 1.00 97.62 193 LYS A N 1
ATOM 1515 C CA . LYS A 1 193 ? -7.768 6.740 31.449 1.00 97.62 193 LYS A CA 1
ATOM 1516 C C . LYS A 1 193 ? -7.426 6.884 29.969 1.00 97.62 193 LYS A C 1
ATOM 1518 O O . LYS A 1 193 ? -6.871 7.911 29.598 1.00 97.62 193 LYS A O 1
ATOM 1523 N N . ILE A 1 194 ? -7.787 5.900 29.139 1.00 97.56 194 ILE A N 1
ATOM 1524 C CA . ILE A 1 194 ? -7.557 5.934 27.686 1.00 97.56 194 ILE A CA 1
ATOM 1525 C C . ILE A 1 194 ? -8.257 7.148 27.068 1.00 97.56 194 ILE A C 1
ATOM 1527 O O . ILE A 1 194 ? -7.620 7.900 26.333 1.00 97.56 194 ILE A O 1
ATOM 1531 N N . ASP A 1 195 ? -9.528 7.377 27.398 1.00 97.06 195 ASP A N 1
ATOM 1532 C CA . ASP A 1 195 ? -10.318 8.504 26.886 1.00 97.06 195 ASP A CA 1
ATOM 1533 C C . ASP A 1 195 ? -9.652 9.851 27.204 1.00 97.06 195 ASP A C 1
ATOM 1535 O O . ASP A 1 195 ? -9.464 10.695 26.327 1.00 97.06 195 ASP A O 1
ATOM 1539 N N . ALA A 1 196 ? -9.165 10.005 28.440 1.00 96.69 196 ALA A N 1
ATOM 1540 C CA . ALA A 1 196 ? -8.472 11.209 28.889 1.00 96.69 196 ALA A CA 1
ATOM 1541 C C . ALA A 1 196 ? -7.149 11.491 28.148 1.00 96.69 196 ALA A C 1
ATOM 1543 O O . ALA A 1 196 ? -6.685 12.633 28.158 1.00 96.69 196 ALA A O 1
ATOM 1544 N N . THR A 1 197 ? -6.532 10.490 27.504 1.00 96.75 197 THR A N 1
ATOM 1545 C CA . THR A 1 197 ? -5.286 10.690 26.740 1.00 96.75 197 THR A CA 1
ATOM 1546 C C . THR A 1 197 ? -5.508 11.384 25.396 1.00 96.75 197 THR A C 1
ATOM 1548 O O . THR A 1 197 ? -4.601 12.051 24.899 1.00 96.75 197 THR A O 1
ATOM 1551 N N . GLY A 1 198 ? -6.682 11.195 24.778 1.00 95.94 198 GLY A N 1
ATOM 1552 C CA . GLY A 1 198 ? -6.927 11.576 23.383 1.00 95.94 198 GLY A CA 1
ATOM 1553 C C . GLY A 1 198 ? -6.051 10.837 22.355 1.00 95.94 198 GLY A C 1
ATOM 1554 O O . GLY A 1 198 ? -5.922 11.292 21.219 1.00 95.94 198 GLY A O 1
ATOM 1555 N N . GLU A 1 199 ? -5.408 9.719 22.719 1.00 96.06 199 GLU A N 1
ATOM 1556 C CA . GLU A 1 199 ? -4.505 8.993 21.812 1.00 96.06 199 GLU A CA 1
ATOM 1557 C C . GLU A 1 199 ? -5.245 8.200 20.729 1.00 96.06 199 GLU A C 1
ATOM 1559 O O . GLU A 1 199 ? -4.707 8.038 19.630 1.00 96.06 199 GLU A O 1
ATOM 1564 N N . LEU A 1 200 ? -6.455 7.710 21.026 1.00 96.94 200 LEU A N 1
ATOM 1565 C CA . LEU A 1 200 ? -7.242 6.878 20.106 1.00 96.94 200 LEU A CA 1
ATOM 1566 C C . LEU A 1 200 ? -8.174 7.686 19.194 1.00 96.94 200 LEU A C 1
ATOM 1568 O O . LEU A 1 200 ? -8.514 7.216 18.108 1.00 96.94 200 LEU A O 1
ATOM 1572 N N . TYR A 1 201 ? -8.570 8.888 19.613 1.00 96.12 201 TYR A N 1
ATOM 1573 C CA . TYR A 1 201 ? -9.373 9.816 18.820 1.00 96.12 201 TYR A CA 1
ATOM 1574 C C . TYR A 1 201 ? -9.217 11.253 19.333 1.00 96.12 201 TYR A C 1
ATOM 1576 O O . TYR A 1 201 ? -8.894 11.485 20.498 1.00 96.12 201 TYR A O 1
ATOM 1584 N N . ASN A 1 202 ? -9.471 12.233 18.469 1.00 93.81 202 ASN A N 1
ATOM 1585 C CA . ASN A 1 202 ? -9.466 13.650 18.810 1.00 93.81 202 ASN A CA 1
ATOM 1586 C C . ASN A 1 202 ? -10.893 14.166 19.005 1.00 93.81 202 ASN A C 1
ATOM 1588 O O . ASN A 1 202 ? -11.583 14.469 18.033 1.00 93.81 202 ASN A O 1
ATOM 1592 N N . SER A 1 203 ? -11.295 14.387 20.255 1.00 92.62 203 SER A N 1
ATOM 1593 C CA . SER A 1 203 ? -12.642 14.846 20.628 1.00 92.62 203 SER A CA 1
ATOM 1594 C C . SER A 1 203 ? -13.093 16.178 20.002 1.00 92.62 203 SER A C 1
ATOM 1596 O O . SER A 1 203 ? -14.286 16.461 19.954 1.00 92.62 203 SER A O 1
ATOM 1598 N N . ASN A 1 204 ? -12.177 16.997 19.467 1.00 92.56 204 ASN A N 1
ATOM 1599 C CA . ASN A 1 204 ? -12.543 18.217 18.731 1.00 92.56 204 ASN A CA 1
ATOM 1600 C C . ASN A 1 204 ? -13.023 17.947 17.295 1.00 92.56 204 ASN A C 1
ATOM 1602 O O . ASN A 1 204 ? -13.576 18.839 16.652 1.00 92.56 204 ASN A O 1
ATOM 1606 N N . LYS A 1 205 ? -12.729 16.764 16.747 1.00 92.56 205 LYS A N 1
ATOM 1607 C CA . LYS A 1 205 ? -13.001 16.391 15.349 1.00 92.56 205 LYS A CA 1
ATOM 1608 C C . LYS A 1 205 ? -13.732 15.061 15.218 1.00 92.56 205 LYS A C 1
ATOM 1610 O O . LYS A 1 205 ? -14.224 14.763 14.133 1.00 92.56 205 LYS A O 1
ATOM 1615 N N . GLU A 1 206 ? -13.778 14.276 16.283 1.00 95.56 206 GLU A N 1
ATOM 1616 C CA . GLU A 1 206 ? -14.219 12.889 16.308 1.00 95.56 206 GLU A CA 1
ATOM 1617 C C . GLU A 1 206 ? -15.002 12.612 17.593 1.00 95.56 206 GLU A C 1
ATOM 1619 O O . GLU A 1 206 ? -14.818 13.295 18.600 1.00 95.56 206 GLU A O 1
ATOM 1624 N N . PHE A 1 207 ? -15.868 11.603 17.573 1.00 94.62 207 PHE A N 1
ATOM 1625 C CA . PHE A 1 207 ? -16.628 11.178 18.747 1.00 94.62 207 PHE A CA 1
ATOM 1626 C C . PHE A 1 207 ? -16.858 9.668 18.731 1.00 94.62 207 PHE A C 1
ATOM 1628 O O . PHE A 1 207 ? -16.985 9.060 17.667 1.00 94.62 207 PHE A O 1
ATOM 1635 N N . ILE A 1 208 ? -16.935 9.070 19.922 1.00 95.25 208 ILE A N 1
ATOM 1636 C CA . ILE A 1 208 ? -17.295 7.660 20.074 1.00 95.25 208 ILE A CA 1
ATOM 1637 C C . ILE A 1 208 ? -18.778 7.495 19.722 1.00 95.25 208 ILE A C 1
ATOM 1639 O O . ILE A 1 208 ? -19.646 8.169 20.280 1.00 95.25 208 ILE A O 1
ATOM 1643 N N . SER A 1 209 ? -19.059 6.602 18.785 1.00 93.25 209 SER A N 1
ATOM 1644 C CA . SER A 1 209 ? -20.378 6.317 18.243 1.00 93.25 209 SER A CA 1
ATOM 1645 C C . SER A 1 209 ? -20.684 4.817 18.305 1.00 93.25 209 SER A C 1
ATOM 1647 O O . SER A 1 209 ? -20.088 4.068 19.079 1.00 93.25 209 SER A O 1
ATOM 1649 N N . GLN A 1 210 ? -21.686 4.387 17.544 1.00 88.06 210 GLN A N 1
ATOM 1650 C CA . GLN A 1 210 ? -22.129 3.001 17.444 1.00 88.06 210 GLN A CA 1
ATOM 1651 C C . GLN A 1 210 ? -22.012 2.540 15.983 1.00 88.06 210 GLN A C 1
ATOM 1653 O O . GLN A 1 210 ? -21.951 3.387 15.078 1.00 88.06 210 GLN A O 1
ATOM 1658 N N . PRO A 1 211 ? -21.996 1.220 15.717 1.00 84.44 211 PRO A N 1
ATOM 1659 C CA . PRO A 1 211 ? -22.082 0.725 14.350 1.00 84.44 211 PRO A CA 1
ATOM 1660 C C . PRO A 1 211 ? -23.343 1.273 13.671 1.00 84.44 211 PRO A C 1
ATOM 1662 O O . PRO A 1 211 ? -24.386 1.441 14.313 1.00 84.44 211 PRO A O 1
ATOM 1665 N N . LYS A 1 212 ? -23.271 1.559 12.368 1.00 80.50 212 LYS A N 1
ATOM 1666 C CA . LYS A 1 212 ? -24.463 1.978 11.622 1.00 80.50 212 LYS A CA 1
ATOM 1667 C C . LYS A 1 212 ? -25.317 0.753 11.322 1.00 80.50 212 LYS A C 1
ATOM 1669 O O . LYS A 1 212 ? -24.930 -0.075 10.507 1.00 80.50 212 LYS A O 1
ATOM 1674 N N . ASP A 1 213 ? -26.487 0.687 11.945 1.00 73.75 213 ASP A N 1
ATOM 1675 C CA . ASP A 1 213 ? -27.456 -0.387 11.732 1.00 73.75 213 ASP A CA 1
ATOM 1676 C C . ASP A 1 213 ? -28.649 0.115 10.901 1.00 73.75 213 ASP A C 1
ATOM 1678 O O . ASP A 1 213 ? -29.353 1.066 11.257 1.00 73.75 213 ASP A O 1
ATOM 1682 N N . SER A 1 214 ? -28.839 -0.496 9.732 1.00 71.56 214 SER A N 1
ATOM 1683 C CA . SER A 1 214 ? -29.988 -0.291 8.854 1.00 71.56 214 SER A CA 1
ATOM 1684 C C . SER A 1 214 ? -30.058 -1.412 7.825 1.00 71.56 214 SER A C 1
ATOM 1686 O O . SER A 1 214 ? -29.043 -1.814 7.265 1.00 71.56 214 SER A O 1
ATOM 1688 N N . LYS A 1 215 ? -31.276 -1.824 7.443 1.00 69.50 215 LYS A N 1
ATOM 1689 C CA . LYS A 1 215 ? -31.517 -2.836 6.392 1.00 69.50 215 LYS A CA 1
ATOM 1690 C C . LYS A 1 215 ? -30.880 -2.521 5.030 1.00 69.50 215 LYS A C 1
ATOM 1692 O O . LYS A 1 215 ? -30.853 -3.392 4.169 1.00 69.50 215 LYS A O 1
ATOM 1697 N N . LYS A 1 216 ? -30.455 -1.275 4.794 1.00 79.06 216 LYS A N 1
ATOM 1698 C CA . LYS A 1 216 ? -29.821 -0.830 3.541 1.00 79.06 216 LYS A CA 1
ATOM 1699 C C . LYS A 1 216 ? -28.304 -0.660 3.645 1.00 79.06 216 LYS A C 1
ATOM 1701 O O . LYS A 1 216 ? -27.694 -0.255 2.657 1.00 79.06 216 LYS A O 1
ATOM 1706 N N . ILE A 1 217 ? -27.721 -0.906 4.816 1.00 87.81 217 ILE A N 1
ATOM 1707 C CA . ILE A 1 217 ? -26.292 -0.748 5.078 1.00 87.81 217 ILE A CA 1
ATOM 1708 C C . ILE A 1 217 ? -25.671 -2.138 5.207 1.00 87.81 217 ILE A C 1
ATOM 1710 O O . ILE A 1 217 ? -26.247 -3.043 5.804 1.00 87.81 217 ILE A O 1
ATOM 1714 N N . THR A 1 218 ? -24.491 -2.324 4.629 1.00 90.44 218 THR A N 1
ATOM 1715 C CA . THR A 1 218 ? -23.587 -3.399 5.042 1.00 90.44 218 THR A CA 1
ATOM 1716 C C . THR A 1 218 ? -22.251 -2.797 5.422 1.00 90.44 218 THR A C 1
ATOM 1718 O O . THR A 1 218 ? -21.751 -1.892 4.748 1.00 90.44 218 THR A O 1
ATOM 1721 N N . SER A 1 219 ? -21.708 -3.304 6.522 1.00 93.62 219 SER A N 1
ATOM 1722 C CA . SER A 1 219 ? -20.512 -2.780 7.155 1.00 93.62 219 SER A CA 1
ATOM 1723 C C . SER A 1 219 ? -19.379 -3.787 7.049 1.00 93.62 219 SER A C 1
ATOM 1725 O O . SER A 1 219 ? -19.557 -4.979 7.306 1.00 93.62 219 SER A O 1
ATOM 1727 N N . PHE A 1 220 ? -18.204 -3.299 6.669 1.00 94.69 220 PHE A N 1
ATOM 1728 C CA . PHE A 1 220 ? -16.998 -4.107 6.539 1.00 94.69 220 PHE A CA 1
ATOM 1729 C C . PHE A 1 220 ? -15.901 -3.562 7.436 1.00 94.69 220 PHE A C 1
ATOM 1731 O O . PHE A 1 220 ? -15.469 -2.426 7.244 1.00 94.69 220 PHE A O 1
ATOM 1738 N N . LEU A 1 221 ? -15.424 -4.370 8.380 1.00 96.19 221 LEU A N 1
ATOM 1739 C CA . LEU A 1 221 ? -14.230 -4.063 9.155 1.00 96.19 221 LEU A CA 1
ATOM 1740 C C . LEU A 1 221 ? -12.993 -4.472 8.372 1.00 96.19 221 LEU A C 1
ATOM 1742 O O . LEU A 1 221 ? -12.749 -5.655 8.155 1.00 96.19 221 LEU A O 1
ATOM 1746 N N . VAL A 1 222 ? -12.179 -3.494 8.012 1.00 96.25 222 VAL A N 1
ATOM 1747 C CA . VAL A 1 222 ? -10.897 -3.693 7.347 1.00 96.25 222 VAL A CA 1
ATOM 1748 C C . VAL A 1 222 ? -9.774 -3.427 8.340 1.00 96.25 222 VAL A C 1
ATOM 1750 O O . VAL A 1 222 ? -9.688 -2.342 8.919 1.00 96.25 222 VAL A O 1
ATOM 1753 N N . ARG A 1 223 ? -8.890 -4.407 8.531 1.00 95.56 223 ARG A N 1
ATOM 1754 C CA . ARG A 1 223 ? -7.712 -4.313 9.406 1.00 95.56 223 ARG A CA 1
ATOM 1755 C C . ARG A 1 223 ? -6.443 -4.552 8.623 1.00 95.56 223 ARG A C 1
ATOM 1757 O O . ARG A 1 223 ? -6.415 -5.385 7.723 1.00 95.56 223 ARG A O 1
ATOM 1764 N N . GLN A 1 224 ? -5.373 -3.847 8.969 1.00 93.94 224 GLN A N 1
ATOM 1765 C CA . GLN A 1 224 ? -4.057 -4.179 8.431 1.00 93.94 224 GLN A CA 1
ATOM 1766 C C . GLN A 1 224 ? -3.571 -5.478 9.074 1.00 93.94 224 GLN A C 1
ATOM 1768 O O . GLN A 1 224 ? -3.607 -5.611 10.293 1.00 93.94 224 GLN A O 1
ATOM 1773 N N . LYS A 1 225 ? -3.047 -6.410 8.269 1.00 92.56 225 LYS A N 1
ATOM 1774 C CA . LYS A 1 225 ? -2.378 -7.619 8.788 1.00 92.56 225 LYS A CA 1
ATOM 1775 C C . LYS A 1 225 ? -1.173 -7.271 9.669 1.00 92.56 225 LYS A C 1
ATOM 1777 O O . LYS A 1 225 ? -0.772 -8.054 10.519 1.00 92.56 225 LYS A O 1
ATOM 1782 N N . GLN A 1 226 ? -0.576 -6.101 9.434 1.00 90.94 226 GLN A N 1
ATOM 1783 C CA . GLN A 1 226 ? 0.487 -5.524 10.249 1.00 90.94 226 GLN A CA 1
ATOM 1784 C C . GLN A 1 226 ? 0.052 -4.138 10.724 1.00 90.94 226 GLN A C 1
ATOM 1786 O O . GLN A 1 226 ? 0.324 -3.136 10.067 1.00 90.94 226 GLN A O 1
ATOM 1791 N N . ASP A 1 227 ? -0.659 -4.091 11.847 1.00 93.06 227 ASP A N 1
ATOM 1792 C CA . ASP A 1 227 ? -1.230 -2.859 12.388 1.00 93.06 227 ASP A CA 1
ATOM 1793 C C . ASP A 1 227 ? -0.188 -2.000 13.123 1.00 93.06 227 ASP A C 1
ATOM 1795 O O . ASP A 1 227 ? -0.067 -1.998 14.350 1.00 93.06 227 ASP A O 1
ATOM 1799 N N . MET A 1 228 ? 0.593 -1.253 12.344 1.00 91.62 228 MET A N 1
ATOM 1800 C CA . MET A 1 228 ? 1.636 -0.375 12.880 1.00 91.62 228 MET A CA 1
ATOM 1801 C C . MET A 1 228 ? 1.061 0.803 13.676 1.00 91.62 228 MET A C 1
ATOM 1803 O O . MET A 1 228 ? 1.694 1.264 14.623 1.00 91.62 228 MET A O 1
ATOM 1807 N N . ILE A 1 229 ? -0.134 1.284 13.314 1.00 93.94 229 ILE A N 1
ATOM 1808 C CA . ILE A 1 229 ? -0.794 2.391 14.018 1.00 93.94 229 ILE A CA 1
ATOM 1809 C C . ILE A 1 229 ? -1.307 1.905 15.371 1.00 93.94 229 ILE A C 1
ATOM 1811 O O . ILE A 1 229 ? -1.030 2.551 16.380 1.00 93.94 229 ILE A O 1
ATOM 1815 N N . GLY A 1 230 ? -2.010 0.770 15.410 1.00 96.56 230 GLY A N 1
ATOM 1816 C CA . GLY A 1 230 ? -2.485 0.175 16.655 1.00 96.56 230 GLY A CA 1
ATOM 1817 C C . GLY A 1 230 ? -1.340 -0.142 17.601 1.00 96.56 230 GLY A C 1
ATOM 1818 O O . GLY A 1 230 ? -1.372 0.284 18.753 1.00 96.56 230 GLY A O 1
ATOM 1819 N N . ARG A 1 231 ? -0.253 -0.735 17.092 1.00 96.44 231 ARG A N 1
ATOM 1820 C CA . ARG A 1 231 ? 0.962 -0.962 17.883 1.00 96.44 231 ARG A CA 1
ATOM 1821 C C . ARG A 1 231 ? 1.562 0.332 18.440 1.00 96.44 231 ARG A C 1
ATOM 1823 O O . ARG A 1 231 ? 1.862 0.393 19.627 1.00 96.44 231 ARG A O 1
ATOM 1830 N N . ALA A 1 232 ? 1.721 1.371 17.620 1.00 96.75 232 ALA A N 1
ATOM 1831 C CA . ALA A 1 232 ? 2.273 2.644 18.084 1.00 96.75 232 ALA A CA 1
ATOM 1832 C C . ALA A 1 232 ? 1.382 3.304 19.153 1.00 96.75 232 ALA A C 1
ATOM 1834 O O . ALA A 1 232 ? 1.886 3.887 20.113 1.00 96.75 232 ALA A O 1
ATOM 1835 N N . LYS A 1 233 ? 0.053 3.201 19.015 1.00 97.75 233 LYS A N 1
ATOM 1836 C CA . LYS A 1 233 ? -0.892 3.699 20.023 1.00 97.75 233 LYS A CA 1
ATOM 1837 C C . LYS A 1 233 ? -0.877 2.872 21.299 1.00 97.75 233 LYS A C 1
ATOM 1839 O O . LYS A 1 233 ? -0.917 3.457 22.374 1.00 97.75 233 LYS A O 1
ATOM 1844 N N . TYR A 1 234 ? -0.739 1.557 21.194 1.00 97.62 234 TYR A N 1
ATOM 1845 C CA . TYR A 1 234 ? -0.558 0.675 22.341 1.00 97.62 234 TYR A CA 1
ATOM 1846 C C . TYR A 1 234 ? 0.697 1.044 23.137 1.00 97.62 234 TYR A C 1
ATOM 1848 O O . TYR A 1 234 ? 0.617 1.268 24.342 1.00 97.62 234 TYR A O 1
ATOM 1856 N N . GLU A 1 235 ? 1.835 1.191 22.453 1.00 97.12 235 GLU A N 1
ATOM 1857 C CA . GLU A 1 235 ? 3.099 1.613 23.065 1.00 97.12 235 GLU A CA 1
ATOM 1858 C C . GLU A 1 235 ? 2.971 3.012 23.697 1.00 97.12 235 GLU A C 1
ATOM 1860 O O . GLU A 1 235 ? 3.433 3.221 24.813 1.00 97.12 235 GLU A O 1
ATOM 1865 N N . SER A 1 236 ? 2.274 3.955 23.051 1.00 97.75 236 SER A N 1
ATOM 1866 C CA . SER A 1 236 ? 1.981 5.277 23.629 1.00 97.75 236 SER A CA 1
ATOM 1867 C C . SER A 1 236 ? 1.159 5.169 24.922 1.00 97.75 236 SER A C 1
ATOM 1869 O O . SER A 1 236 ? 1.567 5.685 25.961 1.00 97.75 236 SER A O 1
ATOM 1871 N N . LEU A 1 237 ? 0.026 4.461 24.900 1.00 98.06 237 LEU A N 1
ATOM 1872 C CA . LEU A 1 237 ? -0.846 4.304 26.071 1.00 98.06 237 LEU A CA 1
ATOM 1873 C C . LEU A 1 237 ? -0.121 3.635 27.245 1.00 98.06 237 LEU A C 1
ATOM 1875 O O . LEU A 1 237 ? -0.285 4.054 28.391 1.00 98.06 237 LEU A O 1
ATOM 1879 N N . LYS A 1 238 ? 0.703 2.626 26.956 1.00 96.62 238 LYS A N 1
ATOM 1880 C CA . LYS A 1 238 ? 1.420 1.865 27.974 1.00 96.62 238 LYS A CA 1
ATOM 1881 C C . LYS A 1 238 ? 2.646 2.600 28.510 1.00 96.62 238 LYS A C 1
ATOM 1883 O O . LYS A 1 238 ? 2.768 2.777 29.712 1.00 96.62 238 LYS A O 1
ATOM 1888 N N . GLU A 1 239 ? 3.544 3.040 27.635 1.00 96.69 239 GLU A N 1
ATOM 1889 C CA . GLU A 1 239 ? 4.861 3.551 28.038 1.00 96.69 239 GLU A CA 1
ATOM 1890 C C . GLU A 1 239 ? 4.839 5.051 28.353 1.00 96.69 239 GLU A C 1
ATOM 1892 O O . GLU A 1 239 ? 5.582 5.517 29.211 1.00 96.69 239 GLU A O 1
ATOM 1897 N N . ARG A 1 240 ? 4.002 5.838 27.661 1.00 96.88 240 ARG A N 1
ATOM 1898 C CA . ARG A 1 240 ? 3.937 7.297 27.860 1.00 96.88 240 ARG A CA 1
ATOM 1899 C C . ARG A 1 240 ? 2.875 7.707 28.873 1.00 96.88 240 ARG A C 1
ATOM 1901 O O . ARG A 1 240 ? 3.092 8.666 29.609 1.00 96.88 240 ARG A O 1
ATOM 1908 N N . PHE A 1 241 ? 1.723 7.041 28.863 1.00 97.38 241 PHE A N 1
ATOM 1909 C CA . PHE A 1 241 ? 0.612 7.348 29.772 1.00 97.38 241 PHE A CA 1
ATOM 1910 C C . PHE A 1 241 ? 0.509 6.382 30.955 1.00 97.38 241 PHE A C 1
ATOM 1912 O O . PHE A 1 241 ? -0.355 6.586 31.807 1.00 97.38 241 PHE A O 1
ATOM 1919 N N . GLU A 1 242 ? 1.384 5.372 31.021 1.00 97.12 242 GLU A N 1
ATOM 1920 C CA . GLU A 1 242 ? 1.481 4.429 32.143 1.00 97.12 242 GLU A CA 1
ATOM 1921 C C . GLU A 1 242 ? 0.128 3.754 32.452 1.00 97.12 242 GLU A C 1
ATOM 1923 O O . GLU A 1 242 ? -0.275 3.576 33.605 1.00 97.12 242 GLU A O 1
ATOM 1928 N N . ILE A 1 243 ? -0.627 3.416 31.397 1.00 96.75 243 ILE A N 1
ATOM 1929 C CA . ILE A 1 243 ? -1.912 2.723 31.516 1.00 96.75 243 ILE A CA 1
ATOM 1930 C C . ILE A 1 243 ? -1.672 1.213 31.465 1.00 96.75 243 ILE A C 1
ATOM 1932 O O . ILE A 1 243 ? -1.592 0.605 30.397 1.00 96.75 243 ILE A O 1
ATOM 1936 N N . ASP A 1 244 ? -1.597 0.607 32.646 1.00 94.38 244 ASP A N 1
ATOM 1937 C CA . ASP A 1 244 ? -1.548 -0.846 32.804 1.00 94.38 244 ASP A CA 1
ATOM 1938 C C . ASP A 1 244 ? -2.895 -1.522 32.488 1.00 94.38 244 ASP A C 1
ATOM 1940 O O . ASP A 1 244 ? -3.959 -0.900 32.510 1.00 94.38 244 ASP A O 1
ATOM 1944 N N . GLY A 1 245 ? -2.854 -2.834 32.240 1.00 94.75 245 GLY A N 1
ATOM 1945 C CA . GLY A 1 245 ? -4.039 -3.677 32.038 1.00 94.75 245 GLY A CA 1
ATOM 1946 C C . GLY A 1 245 ? -4.512 -3.792 30.588 1.00 94.75 245 GLY A C 1
ATOM 1947 O O . GLY A 1 245 ? -5.322 -4.666 30.298 1.00 94.75 245 GLY A O 1
ATOM 1948 N N . ILE A 1 246 ? -3.982 -2.989 29.659 1.00 96.62 246 ILE A N 1
ATOM 1949 C CA . ILE A 1 246 ? -4.187 -3.195 28.217 1.00 96.62 246 ILE A CA 1
ATOM 1950 C C . ILE A 1 246 ? -3.298 -4.361 27.770 1.00 96.62 246 ILE A C 1
ATOM 1952 O O . ILE A 1 246 ? -2.081 -4.322 27.957 1.00 96.62 246 ILE A O 1
ATOM 1956 N N . THR A 1 247 ? -3.896 -5.398 27.188 1.00 95.75 247 THR A N 1
ATOM 1957 C CA . THR A 1 247 ? -3.187 -6.609 26.743 1.00 95.75 247 THR A CA 1
ATOM 1958 C C . THR A 1 247 ? -2.971 -6.651 25.237 1.00 95.75 247 THR A C 1
ATOM 1960 O O . THR A 1 247 ? -1.958 -7.185 24.788 1.00 95.75 247 THR A O 1
ATOM 1963 N N . ASP A 1 248 ? -3.885 -6.064 24.464 1.00 96.06 248 ASP A N 1
ATOM 1964 C CA . ASP A 1 248 ? -3.781 -5.932 23.012 1.00 96.06 248 ASP A CA 1
ATOM 1965 C C . ASP A 1 248 ? -4.606 -4.731 22.530 1.00 96.06 248 ASP A C 1
ATOM 1967 O O . ASP A 1 248 ? -5.603 -4.354 23.152 1.00 96.06 248 ASP A O 1
ATOM 1971 N N . LEU A 1 249 ? -4.199 -4.132 21.415 1.00 97.12 249 LEU A N 1
ATOM 1972 C CA . LEU A 1 249 ? -4.910 -3.020 20.791 1.00 97.12 249 LEU A CA 1
ATOM 1973 C C . LEU A 1 249 ? -4.850 -3.166 19.276 1.00 97.12 249 LEU A C 1
ATOM 1975 O O . LEU A 1 249 ? -3.778 -3.072 18.675 1.00 97.12 249 LEU A O 1
ATOM 1979 N N . LYS A 1 250 ? -6.019 -3.321 18.657 1.00 97.00 250 LYS A N 1
ATOM 1980 C CA . LYS A 1 250 ? -6.150 -3.397 17.201 1.00 97.00 250 LYS A CA 1
ATOM 1981 C C . LYS A 1 250 ? -6.943 -2.221 16.679 1.00 97.00 250 LYS A C 1
ATOM 1983 O O . LYS A 1 250 ? -7.995 -1.878 17.215 1.00 97.00 250 LYS A O 1
ATOM 1988 N N . ARG A 1 251 ? -6.467 -1.656 15.582 1.00 97.50 251 ARG A N 1
ATOM 1989 C CA . ARG A 1 251 ? -7.129 -0.622 14.807 1.00 97.50 251 ARG A CA 1
ATOM 1990 C C . ARG A 1 251 ? -7.692 -1.209 13.521 1.00 97.50 251 ARG A C 1
ATOM 1992 O O . ARG A 1 251 ? -7.051 -1.994 12.822 1.00 97.50 251 ARG A O 1
ATOM 1999 N N . GLY A 1 252 ? -8.877 -0.752 13.155 1.00 97.06 252 GLY A N 1
ATOM 2000 C CA . GLY A 1 252 ? -9.480 -1.011 11.860 1.00 97.06 252 GLY A CA 1
ATOM 2001 C C . GLY A 1 252 ? -10.215 0.199 11.310 1.00 97.06 252 GLY A C 1
ATOM 2002 O O . GLY A 1 252 ? -10.301 1.262 11.927 1.00 97.06 252 GLY A O 1
ATOM 2003 N N . VAL A 1 253 ? -10.747 0.009 10.115 1.00 96.88 253 VAL A N 1
ATOM 2004 C CA . VAL A 1 253 ? -11.624 0.944 9.428 1.00 96.88 253 VAL A CA 1
ATOM 2005 C C . VAL A 1 253 ? -12.918 0.212 9.121 1.00 96.88 253 VAL A C 1
ATOM 2007 O O . VAL A 1 253 ? -12.882 -0.850 8.509 1.00 96.88 253 VAL A O 1
ATOM 2010 N N . ILE A 1 254 ? -14.052 0.776 9.521 1.00 96.81 254 ILE A N 1
ATOM 2011 C CA . ILE A 1 254 ? -15.365 0.268 9.129 1.00 96.81 254 ILE A CA 1
ATOM 2012 C C . ILE A 1 254 ? -15.831 1.048 7.909 1.00 96.81 254 ILE A C 1
ATOM 2014 O O . ILE A 1 254 ? -16.060 2.257 7.985 1.00 96.81 254 ILE A O 1
ATOM 2018 N N . TRP A 1 255 ? -16.000 0.346 6.795 1.00 96.25 255 TRP A N 1
ATOM 2019 C CA . TRP A 1 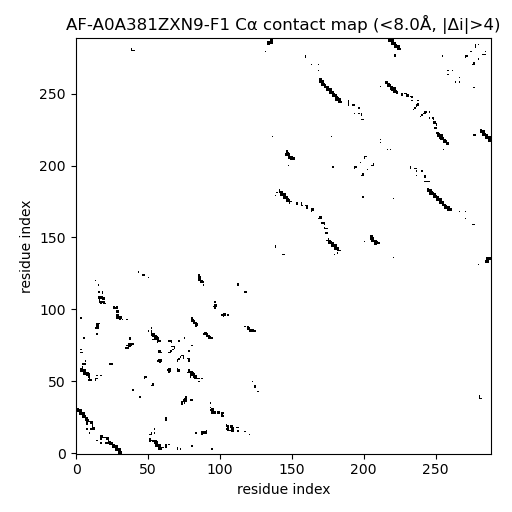255 ? -16.667 0.858 5.606 1.00 96.25 255 TRP A CA 1
ATOM 2020 C C . TRP A 1 255 ? -18.148 0.519 5.669 1.00 96.25 255 TRP A C 1
ATOM 2022 O O . TRP A 1 255 ? -18.523 -0.645 5.583 1.00 96.25 255 TRP A O 1
ATOM 2032 N N . ASN A 1 256 ? -18.983 1.542 5.790 1.00 94.50 256 ASN A N 1
ATOM 2033 C CA . ASN A 1 256 ? -20.432 1.432 5.733 1.00 94.50 256 ASN A CA 1
ATOM 2034 C C . ASN A 1 256 ? -20.881 1.732 4.300 1.00 94.50 256 ASN A C 1
ATOM 2036 O O . ASN A 1 256 ? -20.758 2.869 3.832 1.00 94.50 256 ASN A O 1
ATOM 2040 N N . VAL A 1 257 ? -21.401 0.721 3.609 1.00 93.62 257 VAL A N 1
ATOM 2041 C CA . VAL A 1 257 ? -21.871 0.825 2.224 1.00 93.62 257 VAL A CA 1
ATOM 2042 C C . VAL A 1 257 ? -23.393 0.849 2.219 1.00 93.62 257 VAL A C 1
ATOM 2044 O O . VAL A 1 257 ? -24.034 -0.113 2.638 1.00 93.62 257 VAL A O 1
ATOM 2047 N N . THR A 1 258 ? -23.976 1.946 1.736 1.00 92.25 258 THR A N 1
ATOM 2048 C CA . THR A 1 258 ? -25.427 2.081 1.546 1.00 92.25 258 THR A CA 1
ATOM 2049 C C . THR A 1 258 ? -25.760 1.947 0.068 1.00 92.25 258 THR A C 1
ATOM 2051 O O . THR A 1 258 ? -25.299 2.751 -0.740 1.00 92.25 258 THR A O 1
ATOM 2054 N N . VAL A 1 259 ? -26.575 0.956 -0.298 1.00 87.94 259 VAL A N 1
ATOM 2055 C CA . VAL A 1 259 ? -27.013 0.776 -1.692 1.00 87.94 259 VAL A CA 1
ATOM 2056 C C . VAL A 1 259 ? -28.248 1.638 -1.956 1.00 87.94 259 VAL A C 1
ATOM 2058 O O . VAL A 1 259 ? -29.305 1.428 -1.355 1.00 87.94 259 VAL A O 1
ATOM 2061 N N . ASN A 1 260 ? -28.124 2.607 -2.867 1.00 86.00 260 ASN A N 1
ATOM 2062 C CA . ASN A 1 260 ? -29.204 3.552 -3.174 1.00 86.00 260 ASN A CA 1
ATOM 2063 C C . ASN A 1 260 ? -30.173 3.007 -4.234 1.00 86.00 260 ASN A C 1
ATOM 2065 O O . ASN A 1 260 ? -31.365 3.317 -4.205 1.00 86.00 260 ASN A O 1
ATOM 2069 N N . SER A 1 261 ? -29.678 2.177 -5.156 1.00 79.19 261 SER A N 1
ATOM 2070 C CA . SER A 1 261 ? -30.471 1.525 -6.204 1.00 79.19 261 SER A CA 1
ATOM 2071 C C . SER A 1 261 ? -29.797 0.245 -6.704 1.00 79.19 261 SER A C 1
ATOM 2073 O O . SER A 1 261 ? -28.572 0.183 -6.749 1.00 79.19 261 SER A O 1
ATOM 2075 N N . GLY A 1 262 ? -30.587 -0.731 -7.160 1.00 78.00 262 GLY A N 1
ATOM 2076 C CA . GLY A 1 262 ? -30.096 -2.003 -7.703 1.00 78.00 262 GLY A CA 1
ATOM 2077 C C . GLY A 1 262 ? -30.304 -3.189 -6.758 1.00 78.00 262 GLY A C 1
ATOM 2078 O O . GLY A 1 262 ? -30.862 -3.048 -5.670 1.00 78.00 262 GLY A O 1
ATOM 2079 N N . SER A 1 263 ? -29.880 -4.372 -7.206 1.00 81.00 263 SER A N 1
ATOM 2080 C CA . SER A 1 263 ? -29.858 -5.582 -6.377 1.00 81.00 263 SER A CA 1
ATOM 2081 C C . SER A 1 263 ? -28.750 -5.457 -5.334 1.00 81.00 263 SER A C 1
ATOM 2083 O O . SER A 1 263 ? -27.582 -5.334 -5.702 1.00 81.00 263 SER A O 1
ATOM 2085 N N . PHE A 1 264 ? -29.120 -5.487 -4.053 1.00 81.25 264 PHE A N 1
ATOM 2086 C CA . PHE A 1 264 ? -28.205 -5.275 -2.930 1.00 81.25 264 PHE A CA 1
ATOM 2087 C C . PHE A 1 264 ? -26.966 -6.180 -3.004 1.00 81.25 264 PHE A C 1
ATOM 2089 O O . PHE A 1 264 ? -25.843 -5.682 -3.028 1.00 81.25 264 PHE A O 1
ATOM 2096 N N . ASP A 1 265 ? -27.171 -7.493 -3.133 1.00 82.38 265 ASP A N 1
ATOM 2097 C CA . ASP A 1 265 ? -26.084 -8.478 -3.131 1.00 82.38 265 ASP A CA 1
ATOM 2098 C C . ASP A 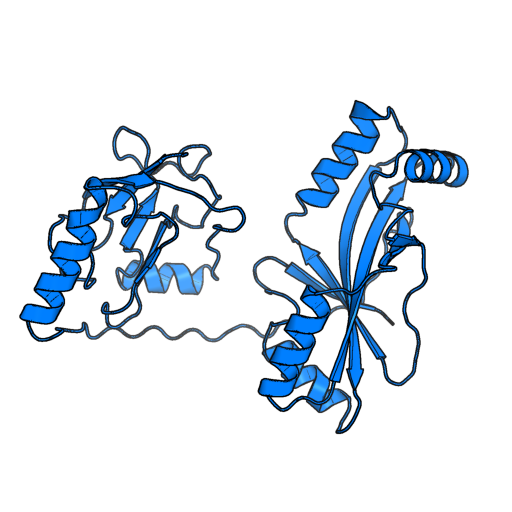1 265 ? -25.201 -8.387 -4.379 1.00 82.38 265 ASP A C 1
ATOM 2100 O O . ASP A 1 265 ? -23.990 -8.587 -4.310 1.00 82.38 265 ASP A O 1
ATOM 2104 N N . THR A 1 266 ? -25.790 -8.060 -5.532 1.00 84.38 266 THR A N 1
ATOM 2105 C CA . THR A 1 266 ? -25.041 -7.922 -6.788 1.00 84.38 266 THR A CA 1
ATOM 2106 C C . THR A 1 266 ? -24.096 -6.727 -6.720 1.00 84.38 266 THR A C 1
ATOM 2108 O O . THR A 1 266 ? -22.900 -6.884 -6.939 1.00 84.38 266 THR A O 1
ATOM 2111 N N . VAL A 1 267 ? -24.616 -5.557 -6.329 1.00 85.81 267 VAL A N 1
ATOM 2112 C CA . VAL A 1 267 ? -23.817 -4.330 -6.183 1.00 85.81 267 VAL A CA 1
ATOM 2113 C C . VAL A 1 267 ? -22.693 -4.541 -5.167 1.00 85.81 267 VAL A C 1
ATOM 2115 O O . VAL A 1 267 ? -21.565 -4.117 -5.396 1.00 85.81 267 VAL A O 1
ATOM 2118 N N . LEU A 1 268 ? -22.981 -5.224 -4.058 1.00 86.31 268 LEU A N 1
ATOM 2119 C CA . LEU A 1 268 ? -22.001 -5.487 -3.011 1.00 86.31 268 LEU A CA 1
ATOM 2120 C C . LEU A 1 268 ? -20.855 -6.390 -3.488 1.00 86.31 268 LEU A C 1
ATOM 2122 O O . LEU A 1 268 ? -19.690 -6.076 -3.247 1.00 86.31 268 LEU A O 1
ATOM 2126 N N . ASN A 1 269 ? -21.174 -7.483 -4.187 1.00 86.62 269 ASN A N 1
ATOM 2127 C CA . ASN A 1 269 ? -20.172 -8.401 -4.731 1.00 86.62 269 ASN A CA 1
ATOM 2128 C C . ASN A 1 269 ? -19.285 -7.723 -5.780 1.00 86.62 269 ASN A C 1
ATOM 2130 O O . ASN A 1 269 ? -18.067 -7.912 -5.759 1.00 86.62 269 ASN A O 1
ATOM 2134 N N . ASP A 1 270 ? -19.872 -6.893 -6.645 1.00 88.56 270 ASP A N 1
ATOM 2135 C CA . ASP A 1 270 ? -19.113 -6.132 -7.637 1.00 88.56 270 ASP A CA 1
ATOM 2136 C C . ASP A 1 270 ? -18.136 -5.166 -6.950 1.00 88.56 270 ASP A C 1
ATOM 2138 O O . ASP A 1 270 ? -16.944 -5.170 -7.264 1.00 88.56 270 ASP A O 1
ATOM 2142 N N . ILE A 1 271 ? -18.600 -4.412 -5.941 1.00 90.38 271 ILE A N 1
ATOM 2143 C CA . ILE A 1 271 ? -17.758 -3.499 -5.148 1.00 90.38 271 ILE A CA 1
ATOM 2144 C C . ILE A 1 271 ? -16.601 -4.250 -4.487 1.00 90.38 271 ILE A C 1
ATOM 2146 O O . ILE A 1 271 ? -15.455 -3.806 -4.573 1.00 90.38 271 ILE A O 1
ATOM 2150 N N . LEU A 1 272 ? -16.865 -5.393 -3.850 1.00 88.75 272 LEU A N 1
ATOM 2151 C CA . LEU A 1 272 ? -15.823 -6.202 -3.212 1.00 88.75 272 LEU A CA 1
ATOM 2152 C C . LEU A 1 272 ? -14.800 -6.725 -4.232 1.00 88.75 272 LEU A C 1
ATOM 2154 O O . LEU A 1 272 ? -13.603 -6.749 -3.936 1.00 88.75 272 LEU A O 1
ATOM 2158 N N . GLY A 1 273 ? -15.246 -7.057 -5.447 1.00 87.62 273 GLY A N 1
ATOM 2159 C CA . GLY A 1 273 ? -14.390 -7.467 -6.560 1.00 87.62 273 GLY A CA 1
ATOM 2160 C C . GLY A 1 273 ? -13.447 -6.369 -7.067 1.00 87.62 273 GLY A C 1
ATOM 2161 O O . GLY A 1 273 ? -12.387 -6.679 -7.616 1.00 87.62 273 GLY A O 1
ATOM 2162 N N . THR A 1 274 ? -13.773 -5.089 -6.848 1.00 88.81 274 THR A N 1
ATOM 2163 C CA . THR A 1 274 ? -12.875 -3.972 -7.201 1.00 88.81 274 THR A CA 1
ATOM 2164 C C . THR A 1 274 ? -11.673 -3.843 -6.263 1.00 88.81 274 THR A C 1
ATOM 2166 O O . THR A 1 274 ? -10.685 -3.211 -6.634 1.00 88.81 274 THR A O 1
ATOM 2169 N N . HIS A 1 275 ? -11.751 -4.406 -5.049 1.00 89.75 275 HIS A N 1
ATOM 2170 C CA . HIS A 1 275 ? -10.781 -4.201 -3.964 1.00 89.75 275 HIS A CA 1
ATOM 2171 C C . HIS A 1 275 ? -10.568 -2.729 -3.562 1.00 89.75 275 HIS A C 1
ATOM 2173 O O . HIS A 1 275 ? -9.573 -2.396 -2.920 1.00 89.75 275 HIS A O 1
ATOM 2179 N N . ILE A 1 276 ? -11.507 -1.834 -3.890 1.00 93.06 276 ILE A N 1
ATOM 2180 C CA . ILE A 1 276 ? -11.384 -0.413 -3.543 1.00 93.06 276 ILE A CA 1
ATOM 2181 C C . ILE A 1 276 ? -11.461 -0.164 -2.030 1.00 93.06 276 ILE A C 1
ATOM 2183 O O . ILE A 1 276 ? -10.859 0.777 -1.524 1.00 93.06 276 ILE A O 1
ATOM 2187 N N . LEU A 1 277 ? -12.185 -1.023 -1.303 1.00 92.94 277 LEU A N 1
ATOM 2188 C CA . LEU A 1 277 ? -12.348 -0.917 0.149 1.00 92.94 277 LEU A CA 1
ATOM 2189 C C . LEU A 1 277 ? -11.157 -1.509 0.917 1.00 92.94 277 LEU A C 1
ATOM 2191 O O . LEU A 1 277 ? -10.888 -1.099 2.046 1.00 92.94 277 LEU A O 1
ATOM 2195 N N . PHE A 1 278 ? -10.456 -2.486 0.331 1.00 92.62 278 PHE A N 1
ATOM 2196 C CA . PHE A 1 278 ? -9.317 -3.150 0.960 1.00 92.62 278 PHE A CA 1
ATOM 2197 C C . PHE A 1 278 ? -8.447 -3.907 -0.048 1.00 92.62 278 PHE A C 1
ATOM 2199 O O . PHE A 1 278 ? -8.938 -4.541 -0.978 1.00 92.62 278 PHE A O 1
ATOM 2206 N N . ASN A 1 279 ? -7.140 -3.935 0.217 1.00 91.12 279 ASN A N 1
ATOM 2207 C CA . ASN A 1 279 ? -6.196 -4.825 -0.461 1.00 91.12 279 ASN A CA 1
ATOM 2208 C C . ASN A 1 279 ? -6.084 -6.172 0.294 1.00 91.12 279 ASN A C 1
ATOM 2210 O O . ASN A 1 279 ? -5.546 -6.164 1.403 1.00 91.12 279 ASN A O 1
ATOM 2214 N N . PRO A 1 280 ? -6.500 -7.320 -0.279 1.00 90.19 280 PRO A N 1
ATOM 2215 C CA . PRO A 1 280 ? -6.496 -8.627 0.401 1.00 90.19 280 PRO A CA 1
ATOM 2216 C C . PRO A 1 280 ? -5.093 -9.155 0.751 1.00 90.19 280 PRO A C 1
ATOM 2218 O O . PRO A 1 280 ? -4.942 -10.065 1.571 1.00 90.19 280 PRO A O 1
ATOM 2221 N N . LEU A 1 281 ? -4.038 -8.602 0.146 1.00 90.25 281 LEU A N 1
ATOM 2222 C CA . LEU A 1 281 ? -2.662 -8.984 0.461 1.00 90.25 281 LEU A CA 1
ATOM 2223 C C . LEU A 1 281 ? -2.201 -8.376 1.784 1.00 90.25 281 LEU A C 1
ATOM 2225 O O . LEU A 1 281 ? -1.561 -9.070 2.571 1.00 90.25 281 LEU A O 1
ATOM 2229 N N . SER A 1 282 ? -2.572 -7.123 2.054 1.00 91.12 282 SER A N 1
ATOM 2230 C CA . SER A 1 282 ? -2.140 -6.371 3.238 1.00 91.12 282 SER A CA 1
ATOM 2231 C C . SER A 1 282 ? -3.215 -6.229 4.316 1.00 91.12 282 SER A C 1
ATOM 2233 O O . SER A 1 282 ? -2.891 -5.824 5.431 1.00 91.12 282 SER A O 1
ATOM 2235 N N . HIS A 1 283 ? -4.469 -6.563 4.006 1.00 93.75 283 HIS A N 1
ATOM 2236 C CA . HIS A 1 283 ? -5.599 -6.403 4.913 1.00 93.75 283 HIS A CA 1
ATOM 2237 C C . HIS A 1 283 ? -6.369 -7.700 5.146 1.00 93.75 283 HIS A C 1
ATOM 2239 O O . HIS A 1 283 ? -6.410 -8.589 4.295 1.00 93.75 283 HIS A O 1
ATOM 2245 N N . GLU A 1 284 ? -7.005 -7.758 6.306 1.00 93.19 284 GLU A N 1
ATOM 2246 C CA . GLU A 1 284 ? -8.124 -8.638 6.621 1.00 93.19 284 GLU A CA 1
ATOM 2247 C C . GLU A 1 284 ? -9.415 -7.829 6.483 1.00 93.19 284 GLU A C 1
ATOM 2249 O O . GLU A 1 284 ? -9.431 -6.634 6.789 1.00 93.19 284 GLU A O 1
ATOM 2254 N N . CYS A 1 285 ? -10.484 -8.459 6.005 1.00 94.00 285 CYS A N 1
ATOM 2255 C CA . CYS A 1 285 ? -11.784 -7.837 5.818 1.00 94.00 285 CYS A CA 1
ATOM 2256 C C . CYS A 1 285 ? -12.866 -8.747 6.395 1.00 94.00 285 CYS A C 1
ATOM 2258 O O . CYS A 1 285 ? -13.000 -9.902 5.991 1.00 94.00 285 CYS A O 1
ATOM 2260 N N . TYR A 1 286 ? -13.640 -8.206 7.324 1.00 94.00 286 TYR A N 1
ATOM 2261 C CA . TYR A 1 286 ? -14.697 -8.917 8.017 1.00 94.00 286 TYR A CA 1
ATOM 2262 C C . TYR A 1 286 ? -16.037 -8.239 7.769 1.00 94.00 286 TYR A C 1
ATOM 2264 O O . TYR A 1 286 ? -16.113 -7.010 7.727 1.00 94.00 286 TYR A O 1
ATOM 2272 N N . ARG A 1 287 ? -17.109 -9.019 7.672 1.00 91.69 287 ARG A N 1
ATOM 2273 C CA . ARG A 1 287 ? -18.468 -8.477 7.712 1.00 91.69 287 ARG A CA 1
ATOM 2274 C C . ARG A 1 287 ? -18.852 -8.165 9.158 1.00 91.69 287 ARG A C 1
ATOM 2276 O O . ARG A 1 287 ? -18.627 -8.988 10.043 1.00 91.69 287 ARG A O 1
ATOM 2283 N N . ILE A 1 288 ? -19.435 -6.991 9.388 1.00 88.69 288 ILE A N 1
ATOM 2284 C CA . ILE A 1 288 ? -20.081 -6.631 10.654 1.00 88.69 288 ILE A CA 1
ATOM 2285 C C . ILE A 1 288 ? -21.580 -6.501 10.383 1.00 88.69 288 ILE A C 1
ATOM 2287 O O . ILE A 1 288 ? -21.971 -5.845 9.412 1.00 88.69 288 ILE A O 1
ATOM 2291 N N . ASN A 1 289 ? -22.391 -7.138 11.227 1.00 69.25 289 ASN A N 1
ATOM 2292 C CA . ASN A 1 289 ? -23.849 -7.025 11.216 1.00 69.25 289 ASN A CA 1
ATOM 2293 C C . ASN A 1 289 ? -24.319 -6.115 12.345 1.00 69.25 289 ASN A C 1
ATOM 2295 O O . ASN A 1 289 ? -23.689 -6.168 13.426 1.00 69.25 289 ASN A O 1
#

Sequence (289 aa):
NTWANLKMSAPSNRCAFTRHLNSGDWIKIPLAHGEGRFIVPDVLLEKMISNNQTVYRYCNDNGNVVDEFPTNPNGSMYNLAAVCNPAGNVMAMMPHPERTENGDVIFSSMKEFIENGNPVSDHNLSFERHHYEMTDYKASSNAIEWIVDMIITDNEASSVSNALEHLGHNVSIARQTHWEISMDGDHESILKKIDATGELYNSNKEFISQPKDSKKITSFLVRQKQDMIGRAKYESLKERFEIDGITDLKRGVIWNVTVNSGSFDTVLNDILGTHILFNPLSHECYRIN

Solvent-accessible surface area (backbone atoms only — not comparable to full-atom values): 16218 Å² total; per-residue (Å²): 132,53,73,44,32,35,25,30,66,23,60,24,84,56,34,33,52,32,55,68,46,54,61,68,42,65,42,67,33,40,42,86,74,93,81,65,54,45,82,76,58,67,75,56,49,53,52,35,52,76,65,44,23,47,34,26,24,25,12,37,100,83,66,47,75,44,94,41,76,76,36,20,77,56,70,18,57,91,26,43,40,23,38,38,46,57,39,12,77,47,73,53,63,66,55,40,40,90,78,43,78,68,25,47,47,36,54,51,10,37,49,52,30,55,76,65,69,58,78,63,48,98,51,86,84,87,79,85,78,80,83,82,84,77,43,76,64,75,82,59,95,56,42,49,77,47,32,33,36,61,76,57,89,58,66,66,34,50,51,53,30,52,54,39,42,77,73,70,43,58,49,47,51,44,64,32,43,33,36,43,42,25,50,56,82,64,62,68,64,46,51,54,53,52,61,74,64,45,76,88,51,50,76,91,48,27,45,84,55,72,84,86,84,48,100,56,47,50,34,33,41,35,27,50,76,72,47,63,64,23,48,54,48,45,50,41,42,38,76,73,66,65,46,75,46,68,75,46,48,46,47,36,37,32,42,37,40,31,63,77,63,79,60,65,70,59,56,49,52,53,51,61,71,67,40,79,87,50,54,76,90,58,32,47,60,22,42,50,134